Protein AF-0000000070113237 (afdb_homodimer)

Radius of gyration: 24.23 Å; Cα contacts (8 Å, |Δi|>4): 220; chains: 2; bounding box: 28×83×52 Å

Solvent-accessible surface area (backbone atoms only — not comparable to full-atom values): 10132 Å² total; per-residue (Å²): 127,85,51,57,40,54,43,60,58,35,41,53,46,20,52,49,30,42,51,52,22,51,52,38,51,52,45,37,53,54,51,54,54,47,52,73,48,40,48,52,51,45,70,65,20,56,71,74,40,52,42,58,53,51,44,51,52,50,50,51,46,37,51,54,44,50,50,38,21,51,53,29,42,52,45,17,53,50,32,43,52,53,21,49,52,49,52,52,51,51,51,54,52,49,53,55,53,60,67,73,101,128,87,51,57,38,54,43,58,57,35,41,52,45,19,51,52,30,42,51,50,22,52,53,38,50,53,47,38,52,53,50,55,55,47,52,73,46,40,50,53,50,45,72,65,19,56,71,72,40,52,44,55,52,50,44,52,52,52,49,50,45,36,51,55,42,50,49,38,22,52,54,31,42,53,46,16,51,50,32,41,50,52,21,50,52,48,54,51,51,51,51,51,50,49,52,56,53,59,68,72,102

Structure (mmCIF, N/CA/C/O backbone):
data_AF-0000000070113237-model_v1
#
loop_
_entity.id
_entity.type
_entity.pdbx_description
1 polymer 'Excreted virulence factor EspC (Type VII ESX diderm)'
#
loop_
_atom_site.group_PDB
_atom_site.id
_atom_site.type_symbol
_atom_site.label_atom_id
_atom_site.label_alt_id
_atom_site.label_comp_id
_atom_site.label_asym_id
_atom_site.label_entity_id
_atom_site.label_seq_id
_atom_site.pdbx_PDB_ins_code
_atom_site.Cartn_x
_atom_site.Cartn_y
_atom_site.Cartn_z
_atom_site.occupancy
_atom_site.B_iso_or_equiv
_atom_site.auth_seq_id
_atom_site.auth_comp_id
_atom_site.auth_asym_id
_atom_site.auth_atom_id
_atom_site.pdbx_PDB_model_num
ATOM 1 N N . MET A 1 1 ? -4.301 -36.062 -3.143 1 32.19 1 MET A N 1
ATOM 2 C CA . MET A 1 1 ? -4.676 -34.688 -2.953 1 32.19 1 MET A CA 1
ATOM 3 C C . MET A 1 1 ? -3.945 -33.781 -3.945 1 32.19 1 MET A C 1
ATOM 5 O O . MET A 1 1 ? -2.721 -33.844 -4.07 1 32.19 1 MET A O 1
ATOM 9 N N . SER A 1 2 ? -4.273 -33.688 -5.188 1 35.94 2 SER A N 1
ATOM 10 C CA . SER A 1 2 ? -3.615 -32.938 -6.25 1 35.94 2 SER A CA 1
ATOM 11 C C . SER A 1 2 ? -3.123 -31.578 -5.738 1 35.94 2 SER A C 1
ATOM 13 O O . SER A 1 2 ? -3.873 -30.844 -5.094 1 35.94 2 SER A O 1
ATOM 15 N N . PHE A 1 3 ? -1.929 -31.406 -5.223 1 41.31 3 PHE A N 1
ATOM 16 C CA . PHE A 1 3 ? -1.071 -30.359 -4.703 1 41.31 3 PHE A CA 1
ATOM 17 C C . PHE A 1 3 ? -1.281 -29.062 -5.477 1 41.31 3 PHE A C 1
ATOM 19 O O . PHE A 1 3 ? -0.493 -28.719 -6.367 1 41.31 3 PHE A O 1
ATOM 26 N N . GLU A 1 4 ? -2.295 -28.891 -6.328 1 47.25 4 GLU A N 1
ATOM 27 C CA . GLU A 1 4 ? -2.484 -27.875 -7.359 1 47.25 4 GLU A CA 1
ATOM 28 C C . GLU A 1 4 ? -2.291 -26.469 -6.793 1 47.25 4 GLU A C 1
ATOM 30 O O . GLU A 1 4 ? -2.945 -26.094 -5.816 1 47.25 4 GLU A O 1
ATOM 35 N N . VAL A 1 5 ? -1.042 -26.156 -6.422 1 51.41 5 VAL A N 1
ATOM 36 C CA . VAL A 1 5 ? -0.759 -24.75 -6.164 1 51.41 5 VAL A CA 1
ATOM 37 C C . VAL A 1 5 ? -1.785 -23.875 -6.883 1 51.41 5 VAL A C 1
ATOM 39 O O . VAL A 1 5 ? -1.98 -24.016 -8.094 1 51.41 5 VAL A O 1
ATOM 42 N N . GLU A 1 6 ? -2.955 -23.203 -6.242 1 71.69 6 GLU A N 1
ATOM 43 C CA . GLU A 1 6 ? -4.328 -22.797 -6.547 1 71.69 6 GLU A CA 1
ATOM 44 C C . GLU A 1 6 ? -4.375 -21.391 -7.145 1 71.69 6 GLU A C 1
ATOM 46 O O . GLU A 1 6 ? -3.969 -20.422 -6.504 1 71.69 6 GLU A O 1
ATOM 51 N N . PRO A 1 7 ? -4.211 -21.203 -8.453 1 83.25 7 PRO A N 1
ATOM 52 C CA . PRO A 1 7 ? -4.508 -19.938 -9.125 1 83.25 7 PRO A CA 1
ATOM 53 C C . PRO A 1 7 ? -5.562 -19.109 -8.391 1 83.25 7 PRO A C 1
ATOM 55 O O . PRO A 1 7 ? -5.543 -17.875 -8.453 1 83.25 7 PRO A O 1
ATOM 58 N N . GLU A 1 8 ? -6.215 -19.812 -7.555 1 88.19 8 GLU A N 1
ATOM 59 C CA . GLU A 1 8 ? -7.281 -19.125 -6.836 1 88.19 8 GLU A CA 1
ATOM 60 C C . GLU A 1 8 ? -6.719 -18.234 -5.734 1 88.19 8 GLU A C 1
ATOM 62 O O . GLU A 1 8 ? -7.273 -17.172 -5.438 1 88.19 8 GLU A O 1
ATOM 67 N N . VAL A 1 9 ? -5.723 -18.719 -5.109 1 89.56 9 VAL A N 1
ATOM 68 C CA . VAL A 1 9 ? -5.086 -17.906 -4.07 1 89.56 9 VAL A CA 1
ATOM 69 C C . VAL A 1 9 ? -4.488 -16.641 -4.691 1 89.56 9 VAL A C 1
ATOM 71 O O . VAL A 1 9 ? -4.652 -15.547 -4.156 1 89.56 9 VAL A O 1
ATOM 74 N N . LEU A 1 10 ? -3.816 -16.766 -5.855 1 93.19 10 LEU A N 1
ATOM 75 C CA . LEU A 1 10 ? -3.236 -15.617 -6.555 1 93.19 10 LEU A CA 1
ATOM 76 C C . LEU A 1 10 ? -4.316 -14.617 -6.953 1 93.19 10 LEU A C 1
ATOM 78 O O . LEU A 1 10 ? -4.129 -13.406 -6.812 1 93.19 10 LEU A O 1
ATOM 82 N N . ASP A 1 11 ? -5.43 -15.172 -7.316 1 94.31 11 ASP A N 1
ATOM 83 C CA . ASP A 1 11 ? -6.539 -14.297 -7.691 1 94.31 11 ASP A CA 1
ATOM 84 C C . ASP A 1 11 ? -7.066 -13.531 -6.484 1 94.31 11 ASP A C 1
ATOM 86 O O . ASP A 1 11 ? -7.359 -12.336 -6.582 1 94.31 11 ASP A O 1
ATOM 90 N N . THR A 1 12 ? -7.191 -14.273 -5.422 1 95.5 12 THR A N 1
ATOM 91 C CA . THR A 1 12 ? -7.699 -13.648 -4.203 1 95.5 12 THR A CA 1
ATOM 92 C C . THR A 1 12 ? -6.762 -12.547 -3.727 1 95.5 12 THR A C 1
ATOM 94 O O . THR A 1 12 ? -7.211 -11.445 -3.389 1 95.5 12 THR A O 1
ATOM 97 N N . VAL A 1 13 ? -5.508 -12.805 -3.734 1 96.94 13 VAL A N 1
ATOM 98 C CA . VAL A 1 13 ? -4.535 -11.797 -3.312 1 96.94 13 VAL A CA 1
ATOM 99 C C . VAL A 1 13 ? -4.551 -10.617 -4.281 1 96.94 13 VAL A C 1
ATOM 101 O O . VAL A 1 13 ? -4.539 -9.461 -3.861 1 96.94 13 VAL A O 1
ATOM 104 N N . ALA A 1 14 ? -4.586 -10.891 -5.551 1 98 14 ALA A N 1
ATOM 105 C CA . ALA A 1 14 ? -4.625 -9.828 -6.555 1 98 14 ALA A CA 1
ATOM 106 C C . ALA A 1 14 ? -5.816 -8.906 -6.328 1 98 14 ALA A C 1
ATOM 108 O O . ALA A 1 14 ? -5.688 -7.68 -6.422 1 98 14 ALA A O 1
ATOM 109 N N . ALA A 1 15 ? -6.895 -9.477 -6.02 1 97.94 15 ALA A N 1
ATOM 110 C CA . ALA A 1 15 ? -8.094 -8.688 -5.75 1 97.94 15 ALA A CA 1
ATOM 111 C C . ALA A 1 15 ? -7.91 -7.824 -4.508 1 97.94 15 ALA A C 1
ATOM 113 O O . ALA A 1 15 ? -8.32 -6.66 -4.488 1 97.94 15 ALA A O 1
ATOM 114 N N . GLY A 1 16 ? -7.344 -8.375 -3.52 1 98.06 16 GLY A N 1
ATOM 115 C CA . GLY A 1 16 ? -7.039 -7.617 -2.314 1 98.06 16 GLY A CA 1
ATOM 116 C C . GLY A 1 16 ? -6.109 -6.445 -2.564 1 98.06 16 GLY A C 1
ATOM 117 O O . GLY A 1 16 ? -6.332 -5.352 -2.043 1 98.06 16 GLY A O 1
ATOM 118 N N . LEU A 1 17 ? -5.137 -6.703 -3.354 1 98.69 17 LEU A N 1
ATOM 119 C CA . LEU A 1 17 ? -4.188 -5.641 -3.672 1 98.69 17 LEU A CA 1
ATOM 120 C C . LEU A 1 17 ? -4.871 -4.512 -4.434 1 98.69 17 LEU A C 1
ATOM 122 O O . LEU A 1 17 ? -4.598 -3.334 -4.184 1 98.69 17 LEU A O 1
ATOM 126 N N . SER A 1 18 ? -5.711 -4.883 -5.352 1 98.5 18 SER A N 1
ATOM 127 C CA . SER A 1 18 ? -6.449 -3.881 -6.113 1 98.5 18 SER A CA 1
ATOM 128 C C . SER A 1 18 ? -7.34 -3.043 -5.199 1 98.5 18 SER A C 1
ATOM 130 O O . SER A 1 18 ? -7.43 -1.824 -5.359 1 98.5 18 SER A O 1
ATOM 132 N N . ALA A 1 19 ? -7.949 -3.654 -4.273 1 98 19 ALA A N 1
ATOM 133 C CA . ALA A 1 19 ? -8.781 -2.949 -3.309 1 98 19 ALA A CA 1
ATOM 134 C C . ALA A 1 19 ? -7.949 -2.01 -2.441 1 98 19 ALA A C 1
ATOM 136 O O . ALA A 1 19 ? -8.352 -0.873 -2.186 1 98 19 ALA A O 1
ATOM 137 N N . ASP A 1 20 ? -6.832 -2.471 -2 1 98.19 20 ASP A N 1
ATOM 138 C CA . ASP A 1 20 ? -5.926 -1.65 -1.203 1 98.19 20 ASP A CA 1
ATOM 139 C C . ASP A 1 20 ? -5.445 -0.434 -1.993 1 98.19 20 ASP A C 1
ATOM 141 O O . ASP A 1 20 ? -5.348 0.667 -1.448 1 98.19 20 ASP A O 1
ATOM 145 N N . ALA A 1 21 ? -5.148 -0.62 -3.238 1 98.69 21 ALA A N 1
ATOM 146 C CA . ALA A 1 21 ? -4.727 0.485 -4.094 1 98.69 21 ALA A CA 1
ATOM 147 C C . ALA A 1 21 ? -5.812 1.551 -4.191 1 98.69 21 ALA A C 1
ATOM 149 O O . ALA A 1 21 ? -5.527 2.748 -4.117 1 98.69 21 ALA A O 1
ATOM 150 N N . GLN A 1 22 ? -7.008 1.112 -4.277 1 98.44 22 GLN A N 1
ATOM 151 C CA . GLN A 1 22 ? -8.125 2.047 -4.344 1 98.44 22 GLN A CA 1
ATOM 152 C C . GLN A 1 22 ? -8.289 2.807 -3.031 1 98.44 22 GLN A C 1
ATOM 154 O O . GLN A 1 22 ? -8.555 4.012 -3.035 1 98.44 22 GLN A O 1
ATOM 159 N N . ALA A 1 23 ? -8.156 2.139 -1.983 1 97.94 23 ALA A N 1
ATOM 160 C CA . ALA A 1 23 ? -8.234 2.775 -0.671 1 97.94 23 ALA A CA 1
ATOM 161 C C . ALA A 1 23 ? -7.156 3.84 -0.512 1 97.94 23 ALA A C 1
ATOM 163 O O . ALA A 1 23 ? -7.41 4.914 0.039 1 97.94 23 ALA A O 1
ATOM 164 N N . LEU A 1 24 ? -6.008 3.574 -0.993 1 98.75 24 LEU A N 1
ATOM 165 C CA . LEU A 1 24 ? -4.91 4.535 -0.914 1 98.75 24 LEU A CA 1
ATOM 166 C C . LEU A 1 24 ? -5.215 5.773 -1.747 1 98.75 24 LEU A C 1
ATOM 168 O O . LEU A 1 24 ? -4.895 6.895 -1.342 1 98.75 24 LEU A O 1
ATOM 172 N N . GLN A 1 25 ? -5.848 5.578 -2.861 1 98.31 25 GLN A N 1
ATOM 173 C CA . GLN A 1 25 ? -6.223 6.719 -3.689 1 98.31 25 GLN A CA 1
ATOM 174 C C . GLN A 1 25 ? -7.234 7.609 -2.975 1 98.31 25 GLN A C 1
ATOM 176 O O . GLN A 1 25 ? -7.199 8.836 -3.113 1 98.31 25 GLN A O 1
ATOM 181 N N . ALA A 1 26 ? -8.102 7.008 -2.229 1 97.56 26 ALA A N 1
ATOM 182 C CA . ALA A 1 26 ? -9.055 7.781 -1.44 1 97.56 26 ALA A CA 1
ATOM 183 C C . ALA A 1 26 ? -8.344 8.594 -0.364 1 97.56 26 ALA A C 1
ATOM 185 O O . ALA A 1 26 ? -8.734 9.727 -0.072 1 97.56 26 ALA A O 1
ATOM 186 N N . GLN A 1 27 ? -7.32 8.031 0.255 1 97.94 27 GLN A N 1
ATOM 187 C CA . GLN A 1 27 ? -6.523 8.766 1.234 1 97.94 27 GLN A CA 1
ATOM 188 C C . GLN A 1 27 ? -5.828 9.961 0.595 1 97.94 27 GLN A C 1
ATOM 190 O O . GLN A 1 27 ? -5.758 11.031 1.193 1 97.94 27 GLN A O 1
ATOM 195 N N . VAL A 1 28 ? -5.289 9.812 -0.595 1 97.19 28 VAL A N 1
ATOM 196 C CA . VAL A 1 28 ? -4.652 10.891 -1.343 1 97.19 28 VAL A CA 1
ATOM 197 C C . VAL A 1 28 ? -5.645 12.039 -1.542 1 97.19 28 VAL A C 1
ATOM 199 O O . VAL A 1 28 ? -5.309 13.203 -1.32 1 97.19 28 VAL A O 1
ATOM 202 N N . ALA A 1 29 ? -6.852 11.703 -1.908 1 95 29 ALA A N 1
ATOM 203 C CA . ALA A 1 29 ? -7.879 12.719 -2.129 1 95 29 ALA A CA 1
ATOM 204 C C . ALA A 1 29 ? -8.164 13.492 -0.848 1 95 29 ALA A C 1
ATOM 206 O O . ALA A 1 29 ? -8.305 14.719 -0.878 1 95 29 ALA A O 1
ATOM 207 N N . LYS A 1 30 ? -8.227 12.812 0.241 1 93.38 30 LYS A N 1
ATOM 208 C CA . LYS A 1 30 ? -8.469 13.453 1.53 1 93.38 30 LYS A CA 1
ATOM 209 C C . LYS A 1 30 ? -7.34 14.414 1.881 1 93.38 30 LYS A C 1
ATOM 211 O O . LYS A 1 30 ? -7.586 15.508 2.396 1 93.38 30 LYS A O 1
ATOM 216 N N . LEU A 1 31 ? -6.125 14.055 1.627 1 93.19 31 LEU A N 1
ATOM 217 C CA . LEU A 1 31 ? -4.98 14.906 1.926 1 93.19 31 LEU A CA 1
ATOM 218 C C . LEU A 1 31 ? -4.977 16.141 1.028 1 93.19 31 LEU A C 1
ATOM 220 O O . LEU A 1 31 ? -4.629 17.234 1.475 1 93.19 31 LEU A O 1
ATOM 224 N N . GLN A 1 32 ? -5.32 15.953 -0.207 1 90.06 32 GLN A N 1
ATOM 225 C CA . GLN A 1 32 ? -5.375 17.078 -1.141 1 90.06 32 GLN A CA 1
ATOM 226 C C . GLN A 1 32 ? -6.43 18.094 -0.715 1 90.06 32 GLN A C 1
ATOM 228 O O . GLN A 1 32 ? -6.199 19.297 -0.792 1 90.06 32 GLN A O 1
ATOM 233 N N . ASP A 1 33 ? -7.5 17.609 -0.205 1 85.62 33 ASP A N 1
ATOM 234 C CA . ASP A 1 33 ? -8.547 18.5 0.313 1 85.62 33 ASP A CA 1
ATOM 235 C C . ASP A 1 33 ? -8.055 19.266 1.539 1 85.62 33 ASP A C 1
ATOM 237 O O . ASP A 1 33 ? -8.336 20.453 1.684 1 85.62 33 ASP A O 1
ATOM 241 N N . ALA A 1 34 ? -7.375 18.578 2.422 1 83 34 ALA A N 1
ATOM 242 C CA . ALA A 1 34 ? -6.844 19.203 3.631 1 83 34 ALA A CA 1
ATOM 243 C C . ALA A 1 34 ? -5.812 20.266 3.291 1 83 34 ALA A C 1
ATOM 245 O O . ALA A 1 34 ? -5.707 21.281 3.984 1 83 34 ALA A O 1
ATOM 246 N N . ALA A 1 35 ? -4.98 20.031 2.252 1 79.38 35 ALA A N 1
ATOM 247 C CA . ALA A 1 35 ? -3.941 20.969 1.833 1 79.38 35 ALA A CA 1
ATOM 248 C C . ALA A 1 35 ? -4.547 22.281 1.326 1 79.38 35 ALA A C 1
ATOM 250 O O . ALA A 1 35 ? -3.965 23.344 1.504 1 79.38 35 ALA A O 1
ATOM 251 N N . VAL A 1 36 ? -5.684 22.219 0.646 1 71.81 36 VAL A N 1
ATOM 252 C CA . VAL A 1 36 ? -6.332 23.391 0.085 1 71.81 36 VAL A CA 1
ATOM 253 C C . VAL A 1 36 ? -6.855 24.281 1.212 1 71.81 36 VAL A C 1
ATOM 255 O O . VAL A 1 36 ? -6.828 25.516 1.107 1 71.81 36 VAL A O 1
ATOM 258 N N . THR A 1 37 ? -7.309 23.75 2.316 1 63.19 37 THR A N 1
ATOM 259 C CA . THR A 1 37 ? -7.918 24.516 3.396 1 63.19 37 THR A CA 1
ATOM 260 C C . THR A 1 37 ? -6.859 25 4.383 1 63.19 37 THR A C 1
ATOM 262 O O . THR A 1 37 ? -7.18 25.656 5.375 1 63.19 37 THR A O 1
ATOM 265 N N . SER A 1 38 ? -5.695 24.609 4.227 1 60.56 38 SER A N 1
ATOM 266 C CA . SER A 1 38 ? -4.695 24.828 5.27 1 60.56 38 SER A CA 1
ATOM 267 C C . SER A 1 38 ? -4.297 26.297 5.355 1 60.56 38 SER A C 1
ATOM 269 O O . SER A 1 38 ? -3.512 26.781 4.535 1 60.56 38 SER A O 1
ATOM 271 N N . ASP A 1 39 ? -5.137 27.25 5.312 1 63.84 39 ASP A N 1
ATOM 272 C CA . ASP A 1 39 ? -4.77 28.516 5.914 1 63.84 39 ASP A CA 1
ATOM 273 C C . ASP A 1 39 ? -4.594 28.391 7.426 1 63.84 39 ASP A C 1
ATOM 275 O O . ASP A 1 39 ? -5.195 29.141 8.195 1 63.84 39 ASP A O 1
ATOM 279 N N . ALA A 1 40 ? -3.914 27.266 7.773 1 60.53 40 ALA A N 1
ATOM 280 C CA . ALA A 1 40 ? -3.883 26.828 9.164 1 60.53 40 ALA A CA 1
ATOM 281 C C . ALA A 1 40 ? -3.143 27.828 10.047 1 60.53 40 ALA A C 1
ATOM 283 O O . ALA A 1 40 ? -3.465 27.984 11.227 1 60.53 40 ALA A O 1
ATOM 284 N N . TYR A 1 41 ? -2.256 28.547 9.344 1 64.88 41 TYR A N 1
ATOM 285 C CA . TYR A 1 41 ? -1.463 29.438 10.188 1 64.88 41 TYR A CA 1
ATOM 286 C C . TYR A 1 41 ? -1.804 30.906 9.914 1 64.88 41 TYR A C 1
ATOM 288 O O . TYR A 1 41 ? -1.104 31.812 10.375 1 64.88 41 TYR A O 1
ATOM 296 N N . GLY A 1 42 ? -2.832 30.938 9.172 1 68.06 42 GLY A N 1
ATOM 297 C CA . GLY A 1 42 ? -3.283 32.281 8.93 1 68.06 42 GLY A CA 1
ATOM 298 C C . GLY A 1 42 ? -2.258 33.156 8.203 1 68.06 42 GLY A C 1
ATOM 299 O O . GLY A 1 42 ? -1.414 32.625 7.477 1 68.06 42 GLY A O 1
ATOM 300 N N . ARG A 1 43 ? -2.393 34.469 8.359 1 72.69 43 ARG A N 1
ATOM 301 C CA . ARG A 1 43 ? -1.564 35.438 7.676 1 72.69 43 ARG A CA 1
ATOM 302 C C . ARG A 1 43 ? -0.119 35.375 8.156 1 72.69 43 ARG A C 1
ATOM 304 O O . ARG A 1 43 ? 0.813 35.5 7.363 1 72.69 43 ARG A O 1
ATOM 311 N N . ILE A 1 44 ? 0.112 35.188 9.398 1 72.75 44 ILE A N 1
ATOM 312 C CA . ILE A 1 44 ? 1.458 35.094 9.953 1 72.75 44 ILE A CA 1
ATOM 313 C C . ILE A 1 44 ? 2.18 33.875 9.367 1 72.75 44 ILE A C 1
ATOM 315 O O . ILE A 1 44 ? 3.35 33.969 8.992 1 72.75 44 ILE A O 1
ATOM 319 N N . GLY A 1 45 ? 1.462 32.75 9.242 1 74.38 45 GLY A N 1
ATOM 320 C CA . GLY A 1 45 ? 2.035 31.531 8.672 1 74.38 45 GLY A CA 1
ATOM 321 C C . GLY A 1 45 ? 2.449 31.703 7.219 1 74.38 45 GLY A C 1
ATOM 322 O O . GLY A 1 45 ? 3.482 31.188 6.801 1 74.38 45 GLY A O 1
ATOM 323 N N . ALA A 1 46 ? 1.672 32.406 6.543 1 73.94 46 ALA A N 1
ATOM 324 C CA . ALA A 1 46 ? 2.008 32.719 5.156 1 73.94 46 ALA A CA 1
ATOM 325 C C . ALA A 1 46 ? 3.273 33.562 5.082 1 73.94 46 ALA A C 1
ATOM 327 O O . ALA A 1 46 ? 4.133 33.344 4.223 1 73.94 46 ALA A O 1
ATOM 328 N N . LEU A 1 47 ? 3.35 34.469 6.07 1 77.31 47 LEU A N 1
ATOM 329 C CA . LEU A 1 47 ? 4.473 35.406 6.051 1 77.31 47 LEU A CA 1
ATOM 330 C C . LEU A 1 47 ? 5.781 34.688 6.363 1 77.31 47 LEU A C 1
ATOM 332 O O . LEU A 1 47 ? 6.812 34.969 5.758 1 77.31 47 LEU A O 1
ATOM 336 N N . VAL A 1 48 ? 5.746 33.719 7.223 1 82.44 48 VAL A N 1
ATOM 337 C CA . VAL A 1 48 ? 6.977 33.062 7.664 1 82.44 48 VAL A CA 1
ATOM 338 C C . VAL A 1 48 ? 7.188 31.781 6.875 1 82.44 48 VAL A C 1
ATOM 340 O O . VAL A 1 48 ? 8.164 31.062 7.105 1 82.44 48 VAL A O 1
ATOM 343 N N . GLY A 1 49 ? 6.285 31.375 5.996 1 80.31 49 GLY A N 1
ATOM 344 C CA . GLY A 1 49 ? 6.484 30.297 5.047 1 80.31 49 GLY A CA 1
ATOM 345 C C . GLY A 1 49 ? 6.031 28.953 5.582 1 80.31 49 GLY A C 1
ATOM 346 O O . GLY A 1 49 ? 6.234 27.922 4.934 1 80.31 49 GLY A O 1
ATOM 347 N N . VAL A 1 50 ? 5.492 28.922 6.762 1 78.44 50 VAL A N 1
ATOM 348 C CA . VAL A 1 50 ? 5.113 27.656 7.379 1 78.44 50 VAL A CA 1
ATOM 349 C C . VAL A 1 50 ? 3.965 27.031 6.594 1 78.44 50 VAL A C 1
ATOM 351 O O . VAL A 1 50 ? 3.893 25.797 6.473 1 78.44 50 VAL A O 1
ATOM 354 N N . ASN A 1 51 ? 3.096 27.859 6.062 1 79.69 51 ASN A N 1
ATOM 355 C CA . ASN A 1 51 ? 2.027 27.312 5.23 1 79.69 51 ASN A CA 1
ATOM 356 C C . ASN A 1 51 ? 2.58 26.594 4 1 79.69 51 ASN A C 1
ATOM 358 O O . ASN A 1 51 ? 2.094 25.531 3.621 1 79.69 51 ASN A O 1
ATOM 362 N N . THR A 1 52 ? 3.584 27.172 3.43 1 83.31 52 THR A N 1
ATOM 363 C CA . THR A 1 52 ? 4.211 26.578 2.252 1 83.31 52 THR A CA 1
ATOM 364 C C . THR A 1 52 ? 4.891 25.266 2.607 1 83.31 52 THR A C 1
ATOM 366 O O . THR A 1 52 ? 4.785 24.281 1.862 1 83.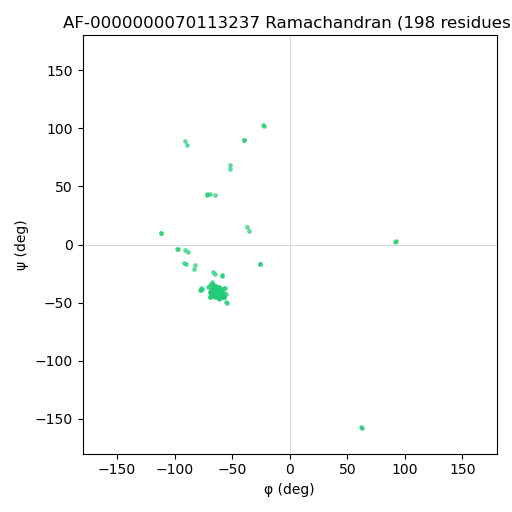31 52 THR A O 1
ATOM 369 N N . GLU A 1 53 ? 5.559 25.25 3.707 1 83 53 GLU A N 1
ATOM 370 C CA . GLU A 1 53 ? 6.23 24.047 4.16 1 83 53 GLU A CA 1
ATOM 371 C C . GLU A 1 53 ? 5.234 22.906 4.41 1 83 53 GLU A C 1
ATOM 373 O O . GLU A 1 53 ? 5.477 21.766 4.035 1 83 53 GLU A O 1
ATOM 378 N N . TYR A 1 54 ? 4.184 23.297 5.016 1 81.06 54 TYR A N 1
ATOM 379 C CA . TYR A 1 54 ? 3.123 22.328 5.281 1 81.06 54 TYR A CA 1
ATOM 380 C C . TYR A 1 54 ? 2.572 21.75 3.984 1 81.06 54 TYR A C 1
ATOM 382 O O . TYR A 1 54 ? 2.414 20.531 3.859 1 81.06 54 TYR A O 1
ATOM 390 N N . GLN A 1 55 ? 2.316 22.562 3.082 1 84.25 55 GLN A N 1
ATOM 391 C CA . GLN A 1 55 ? 1.786 22.125 1.794 1 84.25 55 GLN A CA 1
ATOM 392 C C . GLN A 1 55 ? 2.773 21.203 1.074 1 84.25 55 GLN A C 1
ATOM 394 O O . GLN A 1 55 ? 2.371 20.234 0.438 1 84.25 55 GLN A O 1
ATOM 399 N N . GLU A 1 56 ? 4.008 21.5 1.146 1 88.62 56 GLU A N 1
ATOM 400 C CA . GLU A 1 56 ? 5.039 20.672 0.53 1 88.62 56 GLU A CA 1
ATOM 401 C C . GLU A 1 56 ? 5.086 19.297 1.162 1 88.62 56 GLU A C 1
ATOM 403 O O . GLU A 1 56 ? 5.227 18.281 0.46 1 88.62 56 GLU A O 1
ATOM 408 N N . LEU A 1 57 ? 4.98 19.281 2.477 1 87.94 57 LEU A N 1
ATOM 409 C CA . LEU A 1 57 ? 4.988 18.016 3.205 1 87.94 57 LEU A CA 1
ATOM 410 C C . LEU A 1 57 ? 3.791 17.156 2.812 1 87.94 57 LEU A C 1
ATOM 412 O O . LEU A 1 57 ? 3.938 15.953 2.566 1 87.94 57 LEU A O 1
ATOM 416 N N . LEU A 1 58 ? 2.682 17.734 2.68 1 89.94 58 LEU A N 1
ATOM 417 C CA . LEU A 1 58 ? 1.487 17 2.27 1 89.94 58 LEU A CA 1
ATOM 418 C C . LEU A 1 58 ? 1.615 16.516 0.831 1 89.94 58 LEU A C 1
ATOM 420 O O . LEU A 1 58 ? 1.179 15.414 0.503 1 89.94 58 LEU A O 1
ATOM 424 N N . GLY A 1 59 ? 2.195 17.375 0.024 1 93 59 GLY A N 1
ATOM 425 C CA . GLY A 1 59 ? 2.449 16.969 -1.351 1 93 59 GLY A CA 1
ATOM 426 C C . GLY A 1 59 ? 3.35 15.758 -1.461 1 93 59 GLY A C 1
ATOM 427 O O . GLY A 1 59 ? 3.082 14.844 -2.252 1 93 59 GLY A O 1
ATOM 428 N N . GLU A 1 60 ? 4.336 15.766 -0.672 1 94.56 60 GLU A N 1
ATOM 429 C CA . GLU A 1 60 ? 5.238 14.625 -0.649 1 94.56 60 GLU A CA 1
ATOM 430 C C . GLU A 1 60 ? 4.523 13.367 -0.165 1 94.56 60 GLU A C 1
ATOM 432 O O . GLU A 1 60 ? 4.68 12.289 -0.752 1 94.56 60 GLU A O 1
ATOM 437 N N . ALA A 1 61 ? 3.77 13.531 0.855 1 95 61 ALA A N 1
ATOM 438 C CA . ALA A 1 61 ? 3.008 12.398 1.362 1 95 61 ALA A CA 1
ATOM 439 C C . ALA A 1 61 ? 2.055 11.859 0.299 1 95 61 ALA A C 1
ATOM 441 O O . ALA A 1 61 ? 1.982 10.648 0.077 1 95 61 ALA A O 1
ATOM 442 N N . THR A 1 62 ? 1.383 12.727 -0.36 1 96.62 62 THR A N 1
ATOM 443 C CA . THR A 1 62 ? 0.44 12.328 -1.4 1 96.62 62 THR A CA 1
ATOM 444 C C . THR A 1 62 ? 1.154 11.586 -2.523 1 96.62 62 THR A C 1
ATOM 446 O O . THR A 1 62 ? 0.663 10.562 -3.01 1 96.62 62 THR A O 1
ATOM 449 N N . ARG A 1 63 ? 2.285 12.008 -2.885 1 97.62 63 ARG A N 1
ATOM 450 C CA . ARG A 1 63 ? 3.047 11.367 -3.951 1 97.62 63 ARG A CA 1
ATOM 451 C C . ARG A 1 63 ? 3.484 9.961 -3.545 1 97.62 63 ARG A C 1
ATOM 453 O O . ARG A 1 63 ? 3.365 9.016 -4.328 1 97.62 63 ARG A O 1
ATOM 460 N N . GLU A 1 64 ? 3.951 9.883 -2.332 1 97.75 64 GLU A N 1
ATOM 461 C CA . GLU A 1 64 ? 4.414 8.586 -1.846 1 97.75 64 GLU A CA 1
ATOM 462 C C . GLU A 1 64 ? 3.268 7.59 -1.76 1 97.75 64 GLU A C 1
ATOM 464 O O . GLU A 1 64 ? 3.422 6.426 -2.135 1 97.75 64 GLU A O 1
ATOM 469 N N . ILE A 1 65 ? 2.154 7.984 -1.327 1 98.69 65 ILE A N 1
ATOM 470 C CA . ILE A 1 65 ? 0.985 7.125 -1.199 1 98.69 65 ILE A CA 1
ATOM 471 C C . ILE A 1 65 ? 0.482 6.727 -2.586 1 98.69 65 ILE A C 1
ATOM 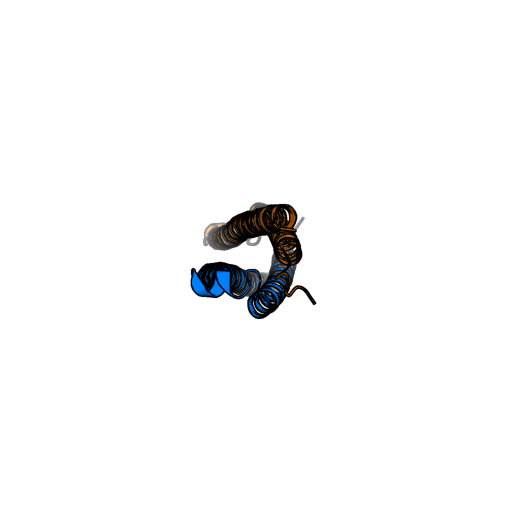473 O O . ILE A 1 65 ? 0.14 5.566 -2.82 1 98.69 65 ILE A O 1
ATOM 477 N N . ALA A 1 66 ? 0.474 7.633 -3.479 1 98.5 66 ALA A N 1
ATOM 478 C CA . ALA A 1 66 ? 0.047 7.348 -4.848 1 98.5 66 ALA A CA 1
ATOM 479 C C . ALA A 1 66 ? 0.982 6.348 -5.516 1 98.5 66 ALA A C 1
ATOM 481 O O . ALA A 1 66 ? 0.533 5.461 -6.246 1 98.5 66 ALA A O 1
ATOM 482 N N . GLU A 1 67 ? 2.223 6.5 -5.289 1 98.56 67 GLU A N 1
ATOM 483 C CA . GLU A 1 67 ? 3.193 5.555 -5.832 1 98.56 67 GLU A CA 1
ATOM 484 C C . GLU A 1 67 ? 2.986 4.156 -5.262 1 98.56 67 GLU A C 1
ATOM 486 O O . GLU A 1 67 ? 3.08 3.164 -5.984 1 98.56 67 GLU A O 1
ATOM 491 N N . ALA A 1 68 ? 2.752 4.094 -3.979 1 98.75 68 ALA A N 1
ATOM 492 C CA . ALA A 1 68 ? 2.453 2.799 -3.369 1 98.75 68 ALA A CA 1
ATOM 493 C C . ALA A 1 68 ? 1.219 2.166 -4.004 1 98.75 68 ALA A C 1
ATOM 495 O O . ALA A 1 68 ? 1.203 0.965 -4.285 1 98.75 68 ALA A O 1
ATOM 496 N N . ALA A 1 69 ? 0.223 2.951 -4.285 1 98.69 69 ALA A N 1
ATOM 497 C CA . ALA A 1 69 ? -0.981 2.451 -4.945 1 98.69 69 ALA A CA 1
ATOM 498 C C . ALA A 1 69 ? -0.654 1.87 -6.316 1 98.69 69 ALA A C 1
ATOM 500 O O . ALA A 1 69 ? -1.154 0.804 -6.684 1 98.69 69 ALA A O 1
ATOM 501 N N . ALA A 1 70 ? 0.166 2.51 -7.031 1 98.56 70 ALA A N 1
ATOM 502 C CA . ALA A 1 70 ? 0.555 2.045 -8.359 1 98.56 70 ALA A CA 1
ATOM 503 C C . ALA A 1 70 ? 1.322 0.728 -8.273 1 98.56 70 ALA A C 1
ATOM 505 O O . ALA A 1 70 ? 1.146 -0.154 -9.117 1 98.56 70 ALA A O 1
ATOM 506 N N . VAL A 1 71 ? 2.195 0.633 -7.359 1 98.38 71 VAL A N 1
ATOM 507 C CA . VAL A 1 71 ? 2.945 -0.599 -7.141 1 98.38 71 VAL A CA 1
ATOM 508 C C . VAL A 1 71 ? 1.98 -1.751 -6.867 1 98.38 71 VAL A C 1
ATOM 510 O O . VAL A 1 71 ? 2.139 -2.844 -7.418 1 98.38 71 VAL A O 1
ATOM 513 N N . LEU A 1 72 ? 0.989 -1.526 -6.062 1 98.69 72 LEU A N 1
ATOM 514 C CA . LEU A 1 72 ? 0.019 -2.562 -5.723 1 98.69 72 LEU A CA 1
ATOM 515 C C . LEU A 1 72 ? -0.792 -2.967 -6.949 1 98.69 72 LEU A C 1
ATOM 517 O O . LEU A 1 72 ? -1.096 -4.145 -7.141 1 98.69 72 LEU A O 1
ATOM 521 N N . ASP A 1 73 ? -1.106 -2.014 -7.762 1 98.38 73 ASP A N 1
ATOM 522 C CA . ASP A 1 73 ? -1.824 -2.33 -8.992 1 98.38 73 ASP A CA 1
ATOM 523 C C . ASP A 1 73 ? -0.976 -3.203 -9.914 1 98.38 73 ASP A C 1
ATOM 525 O O . ASP A 1 73 ? -1.479 -4.156 -10.516 1 98.38 73 ASP A O 1
ATOM 529 N N . ARG A 1 74 ? 0.23 -2.869 -10.047 1 98.31 74 ARG A N 1
ATOM 530 C CA . ARG A 1 74 ? 1.123 -3.662 -10.891 1 98.31 74 ARG A CA 1
ATOM 531 C C . ARG A 1 74 ? 1.29 -5.07 -10.328 1 98.31 74 ARG A C 1
ATOM 533 O O . ARG A 1 74 ? 1.286 -6.047 -11.086 1 98.31 74 ARG A O 1
ATOM 540 N N . ALA A 1 75 ? 1.455 -5.199 -9.055 1 98.12 75 ALA A N 1
ATOM 541 C CA . ALA A 1 75 ? 1.562 -6.512 -8.414 1 98.12 75 ALA A CA 1
ATOM 542 C C . ALA A 1 75 ? 0.295 -7.332 -8.633 1 98.12 75 ALA A C 1
ATOM 544 O O . ALA A 1 75 ? 0.366 -8.531 -8.914 1 98.12 75 ALA A O 1
ATOM 545 N N . SER A 1 76 ? -0.81 -6.688 -8.445 1 98.19 76 SER A N 1
ATOM 546 C CA . SER A 1 76 ? -2.092 -7.34 -8.688 1 98.19 76 SER A CA 1
ATOM 547 C C . SER A 1 76 ? -2.156 -7.914 -10.102 1 98.19 76 SER A C 1
ATOM 549 O O . SER A 1 76 ? -2.5 -9.086 -10.289 1 98.19 76 SER A O 1
ATOM 551 N N . ALA A 1 77 ? -1.819 -7.09 -11.062 1 97.62 77 ALA A N 1
ATOM 552 C CA . ALA A 1 77 ? -1.859 -7.516 -12.461 1 97.62 77 ALA A CA 1
ATOM 553 C C . ALA A 1 77 ? -0.91 -8.688 -12.703 1 97.62 77 ALA A C 1
ATOM 555 O O . ALA A 1 77 ? -1.251 -9.633 -13.422 1 97.62 77 ALA A O 1
ATOM 556 N N . LEU A 1 78 ? 0.21 -8.602 -12.148 1 96.06 78 LEU A N 1
ATOM 557 C CA . LEU A 1 78 ? 1.202 -9.656 -12.312 1 96.06 78 LEU A CA 1
ATOM 558 C C . LEU A 1 78 ? 0.7 -10.969 -11.711 1 96.06 78 LEU A C 1
ATOM 560 O O . LEU A 1 78 ? 0.843 -12.031 -12.32 1 96.06 78 LEU A O 1
ATOM 564 N N . LEU A 1 79 ? 0.089 -10.914 -10.578 1 95.38 79 LEU A N 1
ATOM 565 C CA . LEU A 1 79 ? -0.432 -12.117 -9.93 1 95.38 79 LEU A CA 1
ATOM 566 C C . LEU A 1 79 ? -1.569 -12.719 -10.75 1 95.38 79 LEU A C 1
ATOM 568 O O . LEU A 1 79 ? -1.677 -13.945 -10.859 1 95.38 79 LEU A O 1
ATOM 572 N N . ARG A 1 80 ? -2.428 -11.852 -11.289 1 95.69 80 ARG A N 1
ATOM 573 C CA . ARG A 1 80 ? -3.498 -12.352 -12.141 1 95.69 80 ARG A CA 1
ATOM 574 C C . ARG A 1 80 ? -2.936 -13.023 -13.391 1 95.69 80 ARG A C 1
ATOM 576 O O . ARG A 1 80 ? -3.428 -14.07 -13.812 1 95.69 80 ARG A O 1
ATOM 583 N N . PHE A 1 81 ? -1.971 -12.461 -13.945 1 93.88 81 PHE A N 1
ATOM 584 C CA . PHE A 1 81 ? -1.314 -13.023 -15.117 1 93.88 81 PHE A CA 1
ATOM 585 C C . PHE A 1 81 ? -0.716 -14.391 -14.789 1 93.88 81 PHE A C 1
ATOM 587 O O . PHE A 1 81 ? -0.877 -15.344 -15.555 1 93.88 81 PHE A O 1
ATOM 594 N N . ASN A 1 82 ? -0.04 -14.453 -13.68 1 89.19 82 ASN A N 1
ATOM 595 C CA . ASN A 1 82 ? 0.554 -15.711 -13.25 1 89.19 82 ASN A CA 1
ATOM 596 C C . ASN A 1 82 ? -0.51 -16.781 -13 1 89.19 82 ASN A C 1
ATOM 598 O O . ASN A 1 82 ? -0.328 -17.938 -13.359 1 89.19 82 ASN A O 1
ATOM 602 N N . ALA A 1 83 ? -1.562 -16.391 -12.359 1 89.88 83 ALA A N 1
ATOM 603 C CA . ALA A 1 83 ? -2.666 -17.312 -12.117 1 89.88 83 ALA A CA 1
ATOM 604 C C . ALA A 1 83 ? -3.205 -17.875 -13.43 1 89.88 83 ALA A C 1
ATOM 606 O O . ALA A 1 83 ? -3.457 -19.078 -13.539 1 89.88 83 ALA A O 1
ATOM 607 N N . GLU A 1 84 ? -3.385 -17.047 -14.375 1 89.25 84 GLU A N 1
ATOM 608 C CA . GLU A 1 84 ? -3.873 -17.484 -15.68 1 89.25 84 GLU A CA 1
ATOM 609 C C . GLU A 1 84 ? -2.883 -18.438 -16.344 1 89.25 84 GLU A C 1
ATOM 611 O O . GLU A 1 84 ? -3.285 -19.422 -16.969 1 89.25 84 GLU A O 1
ATOM 616 N N . SER A 1 85 ? -1.652 -18.094 -16.297 1 83.88 85 SER A N 1
ATOM 617 C CA . SER A 1 85 ? -0.609 -18.953 -16.859 1 83.88 85 SER A CA 1
ATOM 618 C C . SER A 1 85 ? -0.653 -20.344 -16.234 1 83.88 85 SER A C 1
ATOM 620 O O . SER A 1 85 ? -0.54 -21.344 -16.953 1 83.88 85 SER A O 1
ATOM 622 N N . TYR A 1 86 ? -0.922 -20.391 -15.008 1 79.56 86 TYR A N 1
ATOM 623 C CA . TYR A 1 86 ? -1.015 -21.672 -14.312 1 79.56 86 TYR A CA 1
ATOM 624 C C . TYR A 1 86 ? -2.238 -22.453 -14.766 1 79.56 86 TYR A C 1
ATOM 626 O O . TYR A 1 86 ? -2.164 -23.672 -14.977 1 79.56 86 TYR A O 1
ATOM 634 N N . ARG A 1 87 ? -3.32 -21.797 -14.859 1 81.06 87 ARG A N 1
ATOM 635 C CA . ARG A 1 87 ? -4.535 -22.453 -15.328 1 81.06 87 ARG A CA 1
ATOM 636 C C . ARG A 1 87 ? -4.344 -23.016 -16.734 1 81.06 87 ARG A C 1
ATOM 638 O O . ARG A 1 87 ? -4.789 -24.125 -17.031 1 81.06 87 ARG A O 1
ATOM 645 N N . SER A 1 88 ? -3.676 -22.266 -17.5 1 80.94 88 SER A N 1
ATOM 646 C CA . SER A 1 88 ? -3.455 -22.688 -18.875 1 80.94 88 SER A CA 1
ATOM 647 C C . SER A 1 88 ? -2.545 -23.906 -18.953 1 80.94 88 SER A C 1
ATOM 649 O O . SER A 1 88 ? -2.793 -24.828 -19.734 1 80.94 88 SER A O 1
ATOM 651 N N . THR A 1 89 ? -1.552 -23.969 -18.172 1 74.38 89 THR A N 1
ATOM 652 C CA . THR A 1 89 ? -0.616 -25.078 -18.125 1 74.38 89 THR A CA 1
ATOM 653 C C . THR A 1 89 ? -1.307 -26.344 -17.625 1 74.38 89 THR A C 1
ATOM 655 O O . THR A 1 89 ? -1.105 -27.438 -18.172 1 74.38 89 THR A O 1
ATOM 658 N N . ASP A 1 90 ? -2.098 -26.188 -16.594 1 71.81 90 ASP A N 1
ATOM 659 C CA . ASP A 1 90 ? -2.846 -27.312 -16.047 1 71.81 90 ASP A CA 1
ATOM 660 C C . ASP A 1 90 ? -3.809 -27.891 -17.078 1 71.81 90 ASP A C 1
ATOM 662 O O . ASP A 1 90 ? -3.93 -29.109 -17.219 1 71.81 90 ASP A O 1
ATOM 666 N N . ALA A 1 91 ? -4.469 -27 -17.703 1 72 91 ALA A N 1
ATOM 667 C CA . ALA A 1 91 ? -5.406 -27.422 -18.734 1 72 91 ALA A CA 1
ATOM 668 C C . ALA A 1 91 ? -4.688 -28.172 -19.844 1 72 91 ALA A C 1
ATOM 670 O O . ALA A 1 91 ? -5.184 -29.188 -20.344 1 72 91 ALA A O 1
ATOM 671 N N . ALA A 1 92 ? -3.594 -27.75 -20.203 1 70.94 92 ALA A N 1
ATOM 672 C CA . ALA A 1 92 ? -2.809 -28.391 -21.25 1 70.94 92 ALA A CA 1
ATOM 673 C C . ALA A 1 92 ? -2.342 -29.781 -20.812 1 70.94 92 ALA A C 1
ATOM 675 O O . ALA A 1 92 ? -2.375 -30.719 -21.609 1 70.94 92 ALA A O 1
ATOM 676 N N . HIS A 1 93 ? -1.947 -29.922 -19.625 1 69.44 93 HIS A N 1
ATOM 677 C CA . HIS A 1 93 ? -1.512 -31.203 -19.078 1 69.44 93 HIS A CA 1
ATOM 678 C C . HIS A 1 93 ? -2.668 -32.188 -19.016 1 69.44 93 HIS A C 1
ATOM 680 O O . HIS A 1 93 ? -2.51 -33.375 -19.375 1 69.44 93 HIS A O 1
ATOM 686 N N . ALA A 1 94 ? -3.775 -31.656 -18.562 1 67.44 94 ALA A N 1
ATOM 687 C CA . ALA A 1 94 ? -4.957 -32.5 -18.469 1 67.44 94 ALA A CA 1
ATOM 688 C C . ALA A 1 94 ? -5.383 -33 -19.844 1 67.44 94 ALA A C 1
ATOM 690 O O . ALA A 1 94 ? -5.77 -34.188 -20 1 67.44 94 ALA A O 1
ATOM 691 N N . GLU A 1 95 ? -5.293 -32.219 -20.781 1 69.06 95 GLU A N 1
ATOM 692 C CA . GLU A 1 95 ? -5.652 -32.625 -22.141 1 69.06 95 GLU A CA 1
ATOM 693 C C . GLU A 1 95 ? -4.703 -33.688 -22.688 1 69.06 95 GLU A C 1
ATOM 695 O O . GLU A 1 95 ? -5.133 -34.625 -23.359 1 69.06 95 GLU 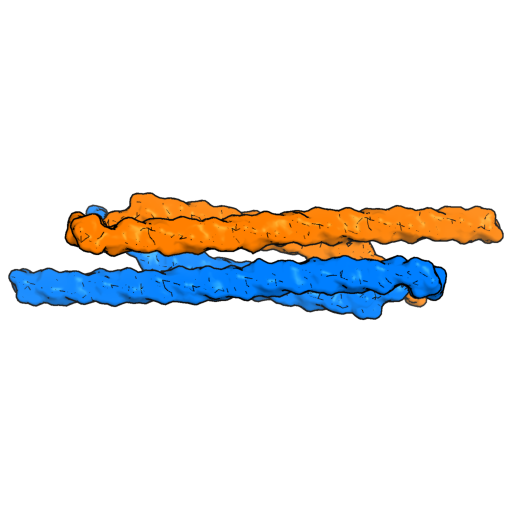A O 1
ATOM 700 N N . GLN A 1 96 ? -3.463 -33.594 -22.406 1 65.19 96 GLN A N 1
ATOM 701 C CA . GLN A 1 96 ? -2.469 -34.531 -22.875 1 65.19 96 GLN A CA 1
ATOM 702 C C . GLN A 1 96 ? -2.656 -35.906 -22.219 1 65.19 96 GLN A C 1
ATOM 704 O O . GLN A 1 96 ? -2.566 -36.938 -22.875 1 65.19 96 GLN A O 1
ATOM 709 N N . PHE A 1 97 ? -2.951 -35.844 -20.922 1 66.81 97 PHE A N 1
ATOM 710 C CA . PHE A 1 97 ? -3.143 -37.125 -20.219 1 66.81 97 PHE A CA 1
ATOM 711 C C . PHE A 1 97 ? -4.504 -37.719 -20.531 1 66.81 97 PHE A C 1
ATOM 713 O O . PHE A 1 97 ? -4.684 -38.938 -20.469 1 66.81 97 PHE A O 1
ATOM 720 N N . GLY A 1 98 ? -5.516 -36.875 -20.641 1 64.12 98 GLY A N 1
ATOM 721 C CA . GLY A 1 98 ? -6.801 -37.375 -21.078 1 64.12 98 GLY A CA 1
ATOM 722 C C . GLY A 1 98 ? -6.746 -38.031 -22.438 1 64.12 98 GLY A C 1
ATOM 723 O O . GLY A 1 98 ? -7.48 -39 -22.719 1 64.12 98 GLY A O 1
ATOM 724 N N . LYS A 1 99 ? -5.863 -37.719 -23.328 1 64.75 99 LYS A N 1
ATOM 725 C CA . LYS A 1 99 ? -5.711 -38.281 -24.656 1 64.75 99 LYS A CA 1
ATOM 726 C C . LYS A 1 99 ? -4.898 -39.594 -24.594 1 64.75 99 LYS A C 1
ATOM 728 O O . LYS A 1 99 ? -4.969 -40.406 -25.5 1 64.75 99 LYS A O 1
ATOM 733 N N . VAL A 1 100 ? -4.094 -39.844 -23.531 1 65.12 100 VAL A N 1
ATOM 734 C CA . VAL A 1 100 ? -3.271 -41.031 -23.438 1 65.12 100 VAL A CA 1
ATOM 735 C C . VAL A 1 100 ? -4.062 -42.156 -22.734 1 65.12 100 VAL A C 1
ATOM 737 O O . VAL A 1 100 ? -3.695 -43.344 -22.828 1 65.12 100 VAL A O 1
ATOM 740 N N . ARG A 1 101 ? -5.211 -41.812 -22 1 54.41 101 ARG A N 1
ATOM 741 C CA . ARG A 1 101 ? -6.02 -42.906 -21.453 1 54.41 101 ARG A CA 1
ATOM 742 C C . ARG A 1 101 ? -7 -43.438 -22.484 1 54.41 101 ARG A C 1
ATOM 744 O O . ARG A 1 101 ? -7.465 -42.719 -23.344 1 54.41 101 ARG A O 1
ATOM 751 N N . MET B 1 1 ? -15.125 31.75 10.867 1 31.94 1 MET B N 1
ATOM 752 C CA . MET B 1 1 ? -14.953 30.297 10.758 1 31.94 1 MET B CA 1
ATOM 753 C C . MET B 1 1 ? -13.477 29.922 10.828 1 31.94 1 MET B C 1
ATOM 755 O O . MET B 1 1 ? -12.656 30.484 10.102 1 31.94 1 MET B O 1
ATOM 759 N N . SER B 1 2 ? -12.797 29.891 11.914 1 35.81 2 SER B N 1
ATOM 760 C CA . SER B 1 2 ? -11.375 29.625 12.125 1 35.81 2 SER B CA 1
ATOM 761 C C . SER B 1 2 ? -10.883 28.516 11.211 1 35.81 2 SER B C 1
ATOM 763 O O . SER B 1 2 ? -11.492 27.453 11.125 1 35.81 2 SER B O 1
ATOM 765 N N . PHE B 1 3 ? -10.391 28.719 10.008 1 41.47 3 PHE B N 1
ATOM 766 C CA . PHE B 1 3 ? -9.805 28.016 8.875 1 41.47 3 PHE B CA 1
ATOM 767 C C . PHE B 1 3 ? -8.914 26.875 9.352 1 41.47 3 PHE B C 1
ATOM 769 O O . PHE B 1 3 ? -7.695 27.047 9.461 1 41.47 3 PHE B O 1
ATOM 776 N N . GLU B 1 4 ? -8.961 26.422 10.602 1 47.31 4 GLU B N 1
ATOM 777 C CA . GLU B 1 4 ? -8.008 25.562 11.305 1 47.31 4 GLU B CA 1
ATOM 778 C C . GLU B 1 4 ? -7.711 24.312 10.5 1 47.31 4 GLU B C 1
ATOM 780 O O . GLU B 1 4 ? -8.625 23.562 10.148 1 47.31 4 GLU B O 1
ATOM 785 N N . VAL B 1 5 ? -7.074 24.484 9.312 1 51.53 5 VAL B N 1
ATOM 786 C CA . VAL B 1 5 ? -6.527 23.281 8.688 1 51.53 5 VAL B CA 1
ATOM 787 C C . VAL B 1 5 ? -6.289 22.219 9.75 1 51.53 5 VAL B C 1
ATOM 789 O O . VAL B 1 5 ? -5.609 22.469 10.75 1 51.53 5 VAL B O 1
ATOM 792 N N . GLU B 1 6 ? -7.152 21.031 10 1 71.44 6 GLU B N 1
ATOM 793 C CA . GLU B 1 6 ? -7.594 20.203 11.117 1 71.44 6 GLU B CA 1
ATOM 794 C C . GLU B 1 6 ? -6.648 19.016 11.336 1 71.44 6 GLU B C 1
ATOM 796 O O . GLU B 1 6 ? -6.445 18.203 10.438 1 71.44 6 GLU B O 1
ATOM 801 N N . PRO B 1 7 ? -5.594 19.125 12.133 1 83.19 7 PRO B N 1
ATOM 802 C CA . PRO B 1 7 ? -4.824 17.984 12.609 1 83.19 7 PRO B CA 1
ATOM 803 C C . PRO B 1 7 ? -5.645 16.688 12.656 1 83.19 7 PRO B C 1
ATOM 805 O O . PRO B 1 7 ? -5.098 15.602 12.484 1 83.19 7 PRO B O 1
ATOM 808 N N . GLU B 1 8 ? -6.906 16.922 12.602 1 88.25 8 GLU B N 1
ATOM 809 C CA . GLU B 1 8 ? -7.781 15.758 12.688 1 88.25 8 GLU B CA 1
ATOM 810 C C . GLU B 1 8 ? -7.812 15 11.367 1 88.25 8 GLU B C 1
ATOM 812 O O . GLU B 1 8 ? -7.938 13.773 11.352 1 88.25 8 GLU B O 1
ATOM 817 N N . VAL B 1 9 ? -7.812 15.727 10.328 1 89.38 9 VAL B N 1
ATOM 818 C CA . VAL B 1 9 ? -7.793 15.078 9.023 1 89.38 9 VAL B CA 1
ATOM 819 C C . VAL B 1 9 ? -6.496 14.289 8.859 1 89.38 9 VAL B C 1
ATOM 821 O O . VAL B 1 9 ? -6.516 13.141 8.398 1 89.38 9 VAL B O 1
ATOM 824 N N . LEU B 1 10 ? -5.332 14.859 9.25 1 93.06 10 LEU B N 1
ATOM 825 C CA . LEU B 1 10 ? -4.043 14.18 9.172 1 93.06 10 LEU B CA 1
ATOM 826 C C . LEU B 1 10 ? -4.051 12.906 10.023 1 93.06 10 LEU B C 1
ATOM 828 O O . LEU B 1 10 ? -3.541 11.875 9.594 1 93.06 10 LEU B O 1
ATOM 832 N N . ASP B 1 11 ? -4.711 13.023 11.133 1 94.19 11 ASP B N 1
ATOM 833 C CA . ASP B 1 11 ? -4.797 11.859 12.008 1 94.19 11 ASP B CA 1
ATOM 834 C C . ASP B 1 11 ? -5.629 10.75 11.367 1 94.19 11 ASP B C 1
ATOM 836 O O . ASP B 1 11 ? -5.266 9.578 11.43 1 94.19 11 ASP B O 1
ATOM 840 N N . THR B 1 12 ? -6.73 11.188 10.812 1 95.44 12 THR B N 1
ATOM 841 C CA . THR B 1 12 ? -7.617 10.219 10.172 1 95.44 12 THR B CA 1
ATOM 842 C C . THR B 1 12 ? -6.914 9.523 9.016 1 95.44 12 THR B C 1
ATOM 844 O O . THR B 1 12 ? -6.98 8.297 8.891 1 95.44 12 THR B O 1
ATOM 847 N N . VAL B 1 13 ? -6.234 10.258 8.211 1 96.88 13 VAL B N 1
ATOM 848 C CA . VAL B 1 13 ? -5.512 9.672 7.086 1 96.88 13 VAL B CA 1
ATOM 849 C C . VAL B 1 13 ? -4.395 8.766 7.605 1 96.88 13 VAL B C 1
ATOM 851 O O . VAL B 1 13 ? -4.203 7.656 7.098 1 96.88 13 VAL B O 1
ATOM 854 N N . ALA B 1 14 ? -3.658 9.219 8.578 1 98 14 ALA B N 1
ATOM 855 C CA . ALA B 1 14 ? -2.582 8.414 9.156 1 98 14 ALA B CA 1
ATOM 856 C C . ALA B 1 14 ? -3.104 7.066 9.641 1 98 14 ALA B C 1
ATOM 858 O O . ALA B 1 14 ? -2.473 6.031 9.422 1 98 14 ALA B O 1
ATOM 859 N N . ALA B 1 15 ? -4.215 7.094 10.25 1 98 15 ALA B N 1
ATOM 860 C CA . ALA B 1 15 ? -4.824 5.859 10.734 1 98 15 ALA B CA 1
ATOM 861 C C . ALA B 1 15 ? -5.199 4.945 9.57 1 98 15 ALA B C 1
ATOM 863 O O . ALA B 1 15 ? -5.008 3.729 9.641 1 98 15 ALA B O 1
ATOM 864 N N . GLY B 1 16 ? -5.746 5.504 8.57 1 98.12 16 GLY B N 1
ATOM 865 C CA . GLY B 1 16 ? -6.066 4.746 7.375 1 98.12 16 GLY B CA 1
ATOM 866 C C . GLY B 1 16 ? -4.855 4.102 6.734 1 98.12 16 GLY B C 1
ATOM 867 O O . GLY B 1 16 ? -4.906 2.938 6.324 1 98.12 16 GLY B O 1
ATOM 868 N N . LEU B 1 17 ? -3.816 4.855 6.676 1 98.69 17 LEU B N 1
ATOM 869 C CA . LEU B 1 17 ? -2.588 4.332 6.09 1 98.69 17 LEU B CA 1
ATOM 870 C C . LEU B 1 17 ? -2.049 3.166 6.914 1 98.69 17 LEU B C 1
ATOM 872 O O . LEU B 1 17 ? -1.579 2.17 6.355 1 98.69 17 LEU B O 1
ATOM 876 N N . SER B 1 18 ? -2.086 3.32 8.219 1 98.5 18 SER B N 1
ATOM 877 C CA . SER B 1 18 ? -1.633 2.244 9.094 1 98.5 18 SER B CA 1
ATOM 878 C C . SER B 1 18 ? -2.469 0.984 8.898 1 98.5 18 SER B C 1
ATOM 880 O O . SER B 1 18 ? -1.932 -0.125 8.867 1 98.5 18 SER B O 1
ATOM 882 N N . ALA B 1 19 ? -3.723 1.133 8.75 1 98 19 ALA B N 1
ATOM 883 C CA . ALA B 1 19 ? -4.613 0.001 8.5 1 98 19 ALA B CA 1
ATOM 884 C C . ALA B 1 19 ? -4.301 -0.655 7.156 1 98 19 ALA B C 1
ATOM 886 O O . ALA B 1 19 ? -4.266 -1.883 7.055 1 98 19 ALA B O 1
ATOM 887 N N . ASP B 1 20 ? -4.098 0.133 6.156 1 98.19 20 ASP B N 1
ATOM 888 C CA . ASP B 1 20 ? -3.744 -0.379 4.836 1 98.19 20 ASP B CA 1
ATOM 889 C C . ASP B 1 20 ? -2.43 -1.154 4.883 1 98.19 20 ASP B C 1
ATOM 891 O O . ASP B 1 20 ? -2.297 -2.199 4.242 1 98.19 20 ASP B O 1
ATOM 895 N N . ALA B 1 21 ? -1.467 -0.651 5.594 1 98.69 21 ALA B N 1
ATOM 896 C CA . ALA B 1 21 ? -0.187 -1.338 5.742 1 98.69 21 ALA B CA 1
ATOM 897 C C . ALA B 1 21 ? -0.374 -2.717 6.371 1 98.69 21 ALA B C 1
ATOM 899 O O . ALA B 1 21 ? 0.233 -3.695 5.926 1 98.69 21 ALA B O 1
ATOM 900 N N . GLN B 1 22 ? -1.225 -2.781 7.324 1 98.38 22 GLN B N 1
ATOM 901 C CA . GLN B 1 22 ? -1.5 -4.059 7.973 1 98.38 22 GLN B CA 1
ATOM 902 C C . GLN B 1 22 ? -2.184 -5.027 7.008 1 98.38 22 GLN B C 1
ATOM 904 O O . GLN B 1 22 ? -1.864 -6.219 6.988 1 98.38 22 GLN B O 1
ATOM 909 N N . ALA B 1 23 ? -3.086 -4.559 6.281 1 98 23 ALA B N 1
ATOM 910 C CA . ALA B 1 23 ? -3.764 -5.387 5.285 1 98 23 ALA B CA 1
ATOM 911 C C . ALA B 1 23 ? -2.773 -5.941 4.266 1 98 23 ALA B C 1
ATOM 913 O O . ALA B 1 23 ? -2.873 -7.105 3.865 1 98 23 ALA B O 1
ATOM 914 N N . LEU B 1 24 ? -1.846 -5.156 3.873 1 98.75 24 LEU B N 1
ATOM 915 C CA . LEU B 1 24 ? -0.834 -5.602 2.92 1 98.75 24 LEU B CA 1
ATOM 916 C C . LEU B 1 24 ? 0.032 -6.703 3.52 1 98.75 24 LEU B C 1
ATOM 918 O O . LEU B 1 24 ? 0.407 -7.652 2.824 1 98.75 24 LEU B O 1
ATOM 922 N N . GLN B 1 25 ? 0.317 -6.59 4.777 1 98.25 25 GLN B N 1
ATOM 923 C CA . GLN B 1 25 ? 1.099 -7.633 5.434 1 98.25 25 GLN B CA 1
ATOM 924 C C . GLN B 1 25 ? 0.342 -8.961 5.453 1 98.25 25 GLN B C 1
ATOM 926 O O . GLN B 1 25 ? 0.946 -10.023 5.328 1 98.25 25 GLN B O 1
ATOM 931 N N . ALA B 1 26 ? -0.939 -8.898 5.609 1 97.56 26 ALA B N 1
ATOM 932 C CA . ALA B 1 26 ? -1.753 -10.109 5.551 1 97.56 26 ALA B CA 1
ATOM 933 C C . ALA B 1 26 ? -1.704 -10.734 4.16 1 97.56 26 ALA B C 1
ATOM 935 O O . ALA B 1 26 ? -1.692 -11.961 4.023 1 97.56 26 ALA B O 1
ATOM 936 N N . GLN B 1 27 ? -1.716 -9.914 3.107 1 98 27 GLN B N 1
ATOM 937 C CA . GLN B 1 27 ? -1.582 -10.422 1.744 1 98 27 GLN B CA 1
ATOM 938 C C . GLN B 1 27 ? -0.239 -11.117 1.544 1 98 27 GLN B C 1
ATOM 940 O O . GLN B 1 27 ? -0.164 -12.156 0.884 1 98 27 GLN B O 1
ATOM 945 N N . VAL B 1 28 ? 0.833 -10.57 2.062 1 97.19 28 VAL B N 1
ATOM 946 C CA . VAL B 1 2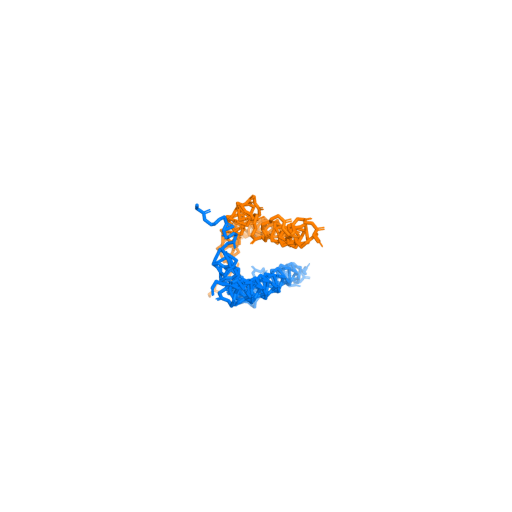8 ? 2.164 -11.164 1.998 1 97.19 28 VAL B CA 1
ATOM 947 C C . VAL B 1 28 ? 2.133 -12.562 2.613 1 97.19 28 VAL B C 1
ATOM 949 O O . VAL B 1 28 ? 2.658 -13.516 2.033 1 97.19 28 VAL B O 1
ATOM 952 N N . ALA B 1 29 ? 1.5 -12.695 3.756 1 95.06 29 ALA B N 1
ATOM 953 C CA . ALA B 1 29 ? 1.414 -13.984 4.434 1 95.06 29 ALA B CA 1
ATOM 954 C C . ALA B 1 29 ? 0.687 -15.008 3.566 1 95.06 29 ALA B C 1
ATOM 956 O O . ALA B 1 29 ? 1.105 -16.172 3.48 1 95.06 29 ALA B O 1
ATOM 957 N N . LYS B 1 30 ? -0.355 -14.594 2.939 1 93.44 30 LYS B N 1
ATOM 958 C CA . LYS B 1 30 ? -1.109 -15.477 2.057 1 93.44 30 LYS B CA 1
ATOM 959 C C . LYS B 1 30 ? -0.251 -15.953 0.887 1 93.44 30 LYS B C 1
ATOM 961 O O . LYS B 1 30 ? -0.315 -17.125 0.496 1 93.44 30 LYS B O 1
ATOM 966 N N . LEU B 1 31 ? 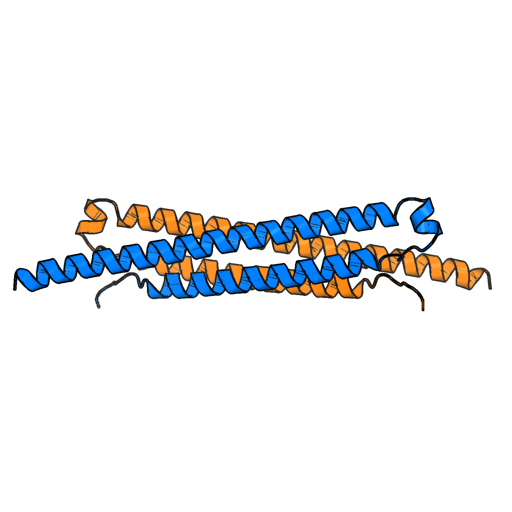0.528 -15.094 0.317 1 93.38 31 LEU B N 1
ATOM 967 C CA . LEU B 1 31 ? 1.387 -15.453 -0.806 1 93.38 31 LEU B CA 1
ATOM 968 C C . LEU B 1 31 ? 2.484 -16.422 -0.363 1 93.38 31 LEU B C 1
ATOM 970 O O . LEU B 1 31 ? 2.846 -17.344 -1.102 1 93.38 31 LEU B O 1
ATOM 974 N N . GLN B 1 32 ? 3.025 -16.188 0.801 1 90.19 32 GLN B N 1
ATOM 975 C CA . GLN B 1 32 ? 4.055 -17.078 1.33 1 90.19 32 GLN B CA 1
ATOM 976 C C . GLN B 1 32 ? 3.512 -18.484 1.545 1 90.19 32 GLN B C 1
ATOM 978 O O . GLN B 1 32 ? 4.188 -19.469 1.245 1 90.19 32 GLN B O 1
ATOM 983 N N . ASP B 1 33 ? 2.299 -18.578 1.961 1 85.94 33 ASP B N 1
ATOM 984 C CA . ASP B 1 33 ? 1.644 -19.875 2.125 1 85.94 33 ASP B CA 1
ATOM 985 C C . ASP B 1 33 ? 1.438 -20.562 0.776 1 85.94 33 ASP B C 1
ATOM 987 O O . ASP B 1 33 ? 1.637 -21.766 0.654 1 85.94 33 ASP B O 1
ATOM 991 N N . ALA B 1 34 ? 1.006 -19.812 -0.2 1 83.44 34 ALA B N 1
ATOM 992 C CA . ALA B 1 34 ? 0.778 -20.344 -1.54 1 83.44 34 ALA B CA 1
ATOM 993 C C . ALA B 1 34 ? 2.08 -20.844 -2.162 1 83.44 34 ALA B C 1
ATOM 995 O O . ALA B 1 34 ? 2.08 -21.812 -2.916 1 83.44 34 ALA B O 1
ATOM 996 N N . ALA B 1 35 ? 3.199 -20.141 -1.922 1 79.81 35 ALA B N 1
ATOM 997 C CA . ALA B 1 35 ? 4.504 -20.5 -2.467 1 79.81 35 ALA B CA 1
ATOM 998 C C . ALA B 1 35 ? 4.969 -21.844 -1.924 1 79.81 35 ALA B C 1
ATOM 1000 O O . ALA B 1 35 ? 5.637 -22.609 -2.627 1 79.81 35 ALA B O 1
ATOM 1001 N N . VAL B 1 36 ? 4.691 -22.156 -0.668 1 72.12 36 VAL B N 1
ATOM 1002 C CA . VAL B 1 36 ? 5.121 -23.406 -0.039 1 72.12 36 VAL B CA 1
ATOM 1003 C C . VAL B 1 36 ? 4.391 -24.578 -0.679 1 72.12 36 VAL B C 1
ATOM 1005 O O . VAL B 1 36 ? 4.961 -25.672 -0.826 1 72.12 36 VAL B O 1
ATOM 1008 N N . THR B 1 37 ? 3.172 -24.453 -1.132 1 63.41 37 THR B N 1
ATOM 1009 C CA . THR B 1 37 ? 2.373 -25.562 -1.661 1 63.41 37 THR B CA 1
ATOM 1010 C C . THR B 1 37 ? 2.58 -25.703 -3.166 1 63.41 37 THR B C 1
ATOM 1012 O O . THR B 1 37 ? 1.988 -26.578 -3.799 1 63.41 37 THR B O 1
ATOM 1015 N N . SER B 1 38 ? 3.277 -24.875 -3.754 1 61.5 38 SER B N 1
ATOM 1016 C CA . SER B 1 38 ? 3.318 -24.797 -5.211 1 61.5 38 SER B CA 1
ATOM 1017 C C . SER B 1 38 ? 4.082 -25.984 -5.805 1 61.5 38 SER B C 1
ATOM 1019 O O . SER B 1 38 ? 5.309 -25.938 -5.914 1 61.5 38 SER B O 1
ATOM 1021 N N . ASP B 1 39 ? 3.934 -27.156 -5.379 1 64.5 39 ASP B N 1
ATOM 1022 C CA . ASP B 1 39 ? 4.285 -28.266 -6.258 1 64.5 39 ASP B CA 1
ATOM 1023 C C . ASP B 1 39 ? 3.312 -28.375 -7.426 1 64.5 39 ASP B C 1
ATOM 1025 O O . ASP B 1 39 ? 2.768 -29.453 -7.691 1 64.5 39 ASP B O 1
ATOM 1029 N N . ALA B 1 40 ? 3.02 -27.188 -7.973 1 60.72 40 ALA B N 1
ATOM 1030 C CA . ALA B 1 40 ? 1.914 -27.062 -8.922 1 60.72 40 ALA B CA 1
ATOM 1031 C C . ALA B 1 40 ? 2.213 -27.812 -10.219 1 60.72 40 ALA B C 1
ATOM 1033 O O . ALA B 1 40 ? 1.299 -28.312 -10.883 1 60.72 40 ALA B O 1
ATOM 1034 N N . TYR B 1 41 ? 3.518 -27.969 -10.43 1 65.44 41 TYR B N 1
ATOM 1035 C CA . TYR B 1 41 ? 3.822 -28.594 -11.711 1 65.44 41 TYR B CA 1
ATOM 1036 C C . TYR B 1 41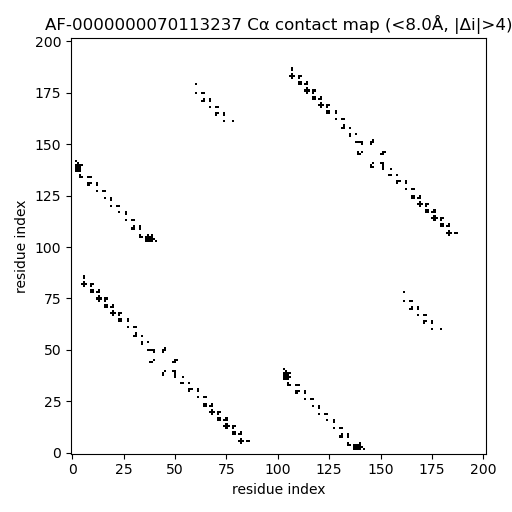 ? 4.398 -29.984 -11.523 1 65.44 41 TYR B C 1
ATOM 1038 O O . TYR B 1 41 ? 4.91 -30.594 -12.469 1 65.44 41 TYR B O 1
ATOM 1046 N N . GLY B 1 42 ? 4.262 -30.297 -10.297 1 68.5 42 GLY B N 1
ATOM 1047 C CA . GLY B 1 42 ? 4.699 -31.672 -10.047 1 68.5 42 GLY B CA 1
ATOM 1048 C C . GLY B 1 42 ? 6.172 -31.875 -10.344 1 68.5 42 GLY B C 1
ATOM 1049 O O . GLY B 1 42 ? 6.965 -30.938 -10.297 1 68.5 42 GLY B O 1
ATOM 1050 N N . ARG B 1 43 ? 6.52 -33.125 -10.578 1 73.25 43 ARG B N 1
AT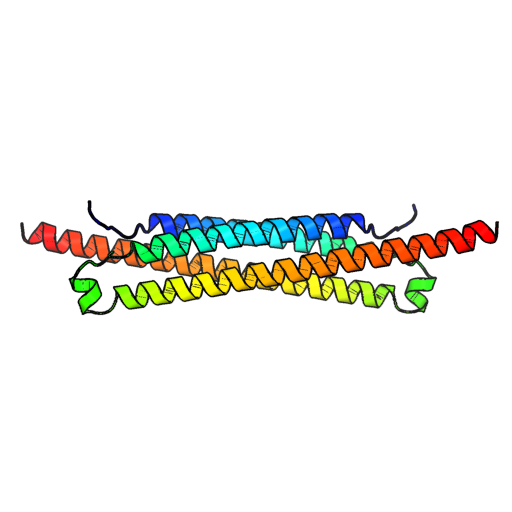OM 1051 C CA . ARG B 1 43 ? 7.895 -33.562 -10.805 1 73.25 43 ARG B CA 1
ATOM 1052 C C . ARG B 1 43 ? 8.445 -33 -12.109 1 73.25 43 ARG B C 1
ATOM 1054 O O . ARG B 1 43 ? 9.609 -32.594 -12.18 1 73.25 43 ARG B O 1
ATOM 1061 N N . ILE B 1 44 ? 7.68 -32.938 -13.125 1 73.06 44 ILE B N 1
ATOM 1062 C CA . ILE B 1 44 ? 8.109 -32.375 -14.414 1 73.06 44 ILE B CA 1
ATOM 1063 C C . ILE B 1 44 ? 8.445 -30.906 -14.273 1 73.06 44 ILE B C 1
ATOM 1065 O O . ILE B 1 44 ? 9.469 -30.438 -14.789 1 73.06 44 ILE B O 1
ATOM 1069 N N . GLY B 1 45 ? 7.621 -30.156 -13.516 1 74.69 45 GLY B N 1
ATOM 1070 C CA . GLY B 1 45 ? 7.875 -28.734 -13.273 1 74.69 45 GLY B CA 1
ATOM 1071 C C . GLY B 1 45 ? 9.172 -28.484 -12.523 1 74.69 45 GLY B C 1
ATOM 1072 O O . GLY B 1 45 ? 9.883 -27.531 -12.812 1 74.69 45 GLY B O 1
ATOM 1073 N N . ALA B 1 46 ? 9.414 -29.328 -11.617 1 74.56 46 ALA B N 1
ATOM 1074 C CA . ALA B 1 46 ? 10.68 -29.234 -10.891 1 74.56 46 ALA B CA 1
ATOM 1075 C C . ALA B 1 46 ? 11.867 -29.469 -11.82 1 74.56 46 ALA B C 1
ATOM 1077 O O . ALA B 1 46 ? 12.875 -28.781 -11.734 1 74.56 46 ALA B O 1
ATOM 1078 N N . LEU B 1 47 ? 11.609 -30.391 -12.75 1 78 47 LEU B N 1
ATOM 1079 C CA . LEU B 1 47 ? 12.703 -30.766 -13.641 1 78 47 LEU B CA 1
ATOM 1080 C C . LEU B 1 47 ? 13.016 -29.641 -14.617 1 78 47 LEU B C 1
ATOM 1082 O O . LEU B 1 47 ? 14.188 -29.391 -14.914 1 78 47 LEU B O 1
ATOM 1086 N N . VAL B 1 48 ? 12.039 -28.953 -15.055 1 83 48 VAL B N 1
ATOM 1087 C CA . VAL B 1 48 ? 12.25 -27.938 -16.078 1 83 48 VAL B CA 1
ATOM 1088 C C . VAL B 1 48 ? 12.391 -26.562 -15.43 1 83 48 VAL B C 1
ATOM 1090 O O . VAL B 1 48 ? 12.547 -25.562 -16.125 1 83 48 VAL B O 1
ATOM 1093 N N . GLY B 1 49 ? 12.242 -26.422 -14.133 1 80.62 49 GLY B N 1
ATOM 1094 C CA . GLY B 1 49 ? 12.562 -25.219 -13.391 1 80.62 49 GLY B CA 1
ATOM 1095 C C . GLY B 1 49 ? 11.375 -24.266 -13.242 1 80.62 49 GLY B C 1
ATOM 1096 O O . GLY B 1 49 ? 1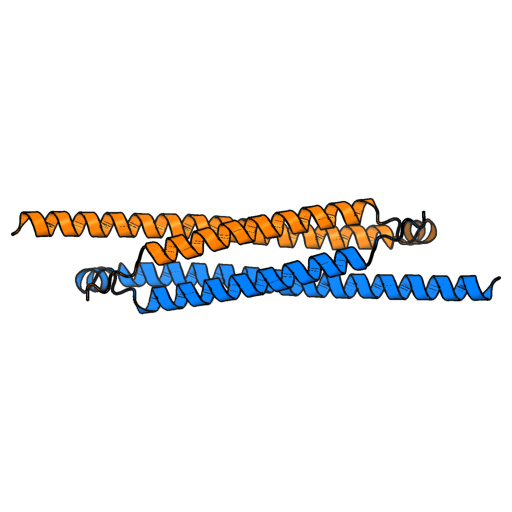1.523 -23.156 -12.727 1 80.62 49 GLY B O 1
ATOM 1097 N N . VAL B 1 50 ? 10.242 -24.672 -13.727 1 78.94 50 VAL B N 1
ATOM 1098 C CA . VAL B 1 50 ? 9.078 -23.781 -13.703 1 78.94 50 VAL B CA 1
ATOM 1099 C C . VAL B 1 50 ? 8.633 -23.547 -12.258 1 78.94 50 VAL B C 1
ATOM 1101 O O . VAL B 1 50 ? 8.18 -22.469 -11.914 1 78.94 50 VAL B O 1
ATOM 1104 N N . ASN B 1 51 ? 8.789 -24.578 -11.438 1 80.19 51 ASN B N 1
ATOM 1105 C CA . ASN B 1 51 ? 8.461 -24.375 -10.023 1 80.19 51 ASN B CA 1
ATOM 1106 C C . ASN B 1 51 ? 9.352 -23.328 -9.383 1 80.19 51 ASN B C 1
ATOM 1108 O O . ASN B 1 51 ? 8.883 -22.5 -8.594 1 80.19 51 ASN B O 1
ATOM 1112 N N . THR B 1 52 ? 10.578 -23.328 -9.75 1 83.62 52 THR B N 1
ATOM 1113 C CA . THR B 1 52 ? 11.516 -22.359 -9.219 1 83.62 52 THR B CA 1
ATOM 1114 C C . THR B 1 52 ? 11.172 -20.953 -9.703 1 83.62 52 THR B C 1
ATOM 1116 O O . THR B 1 52 ? 11.219 -20 -8.93 1 83.62 52 THR B O 1
ATOM 1119 N N . GLU B 1 53 ? 10.836 -20.859 -10.93 1 83.44 53 GLU B N 1
ATOM 1120 C CA . GLU B 1 53 ? 10.469 -19.562 -11.5 1 83.44 53 GLU B CA 1
ATOM 1121 C C . GLU B 1 53 ? 9.227 -18.984 -10.812 1 83.44 53 GLU B C 1
ATOM 1123 O O . GLU B 1 53 ? 9.172 -17.797 -10.516 1 83.44 53 GLU B O 1
ATOM 1128 N N . TYR B 1 54 ? 8.336 -19.875 -10.602 1 81.56 54 TYR B N 1
ATOM 1129 C CA . TYR B 1 54 ? 7.113 -19.469 -9.914 1 81.56 54 TYR B CA 1
ATOM 1130 C C . TYR B 1 54 ? 7.418 -18.953 -8.516 1 81.56 54 TYR B C 1
ATOM 1132 O O . TYR B 1 54 ? 6.922 -17.906 -8.109 1 81.56 54 TYR B O 1
ATOM 1140 N N . GLN B 1 55 ? 8.195 -19.641 -7.84 1 84.5 55 GLN B N 1
ATOM 1141 C CA . GLN B 1 55 ? 8.555 -19.25 -6.48 1 84.5 55 GLN B CA 1
ATOM 1142 C C . GLN B 1 55 ? 9.289 -17.906 -6.469 1 84.5 55 GLN B C 1
ATOM 1144 O O . GLN B 1 55 ? 9.078 -17.078 -5.574 1 84.5 55 GLN B O 1
ATOM 1149 N N . GLU B 1 56 ? 10.102 -17.672 -7.41 1 88.94 56 GLU B N 1
ATOM 1150 C CA . GLU B 1 56 ? 10.828 -16.406 -7.52 1 88.94 56 GLU B CA 1
ATOM 1151 C C . GLU B 1 56 ? 9.867 -15.25 -7.766 1 88.94 56 GLU B C 1
ATOM 1153 O O . GLU B 1 56 ? 10.031 -14.172 -7.188 1 88.94 56 GLU B O 1
ATOM 1158 N N . LEU B 1 57 ? 8.914 -15.492 -8.633 1 88.06 57 LEU B N 1
ATOM 1159 C CA . LEU B 1 57 ? 7.918 -14.477 -8.945 1 88.06 57 LEU B CA 1
ATOM 1160 C C . LEU B 1 57 ? 7.098 -14.117 -7.703 1 88.06 57 LEU B C 1
ATOM 1162 O O . LEU B 1 57 ? 6.871 -12.938 -7.422 1 88.06 57 LEU B O 1
ATOM 1166 N N . LEU B 1 58 ? 6.742 -15.078 -6.953 1 90.19 58 LEU B N 1
ATOM 1167 C CA . LEU B 1 58 ? 5.992 -14.836 -5.727 1 90.19 58 LEU B CA 1
ATOM 1168 C C . LEU B 1 58 ? 6.852 -14.102 -4.699 1 90.19 58 LEU B C 1
ATOM 1170 O O . LEU B 1 58 ? 6.359 -13.227 -3.986 1 90.19 58 LEU B O 1
ATOM 1174 N N . GLY B 1 59 ? 8.094 -14.484 -4.672 1 93.12 59 GLY B N 1
ATOM 1175 C CA . GLY B 1 59 ? 9.023 -13.797 -3.793 1 93.12 59 GLY B CA 1
ATOM 1176 C C . GLY B 1 59 ? 9.164 -12.32 -4.117 1 93.12 59 GLY B C 1
ATOM 1177 O O . GLY B 1 59 ? 9.164 -11.477 -3.217 1 93.12 59 GLY B O 1
ATOM 1178 N N . GLU B 1 60 ? 9.242 -12.07 -5.352 1 94.62 60 GLU B N 1
ATOM 1179 C CA . GLU B 1 60 ? 9.32 -10.68 -5.789 1 94.62 60 GLU B CA 1
ATOM 1180 C C . GLU B 1 60 ? 8.047 -9.914 -5.445 1 94.62 60 GLU B C 1
ATOM 1182 O O . GLU B 1 60 ? 8.109 -8.781 -4.945 1 94.62 60 GLU B O 1
ATOM 1187 N N . ALA B 1 61 ? 6.961 -10.539 -5.684 1 94.94 61 ALA B N 1
ATOM 1188 C CA . ALA B 1 61 ? 5.691 -9.906 -5.344 1 94.94 61 ALA B CA 1
ATOM 1189 C C . ALA B 1 61 ? 5.602 -9.625 -3.848 1 94.94 61 ALA B C 1
ATOM 1191 O O . ALA B 1 61 ? 5.215 -8.531 -3.436 1 94.94 61 ALA B O 1
ATOM 1192 N N . THR B 1 62 ? 5.988 -10.562 -3.066 1 96.62 62 THR B N 1
ATOM 1193 C CA . THR B 1 62 ? 5.953 -10.414 -1.616 1 96.62 62 THR B CA 1
ATOM 1194 C C . THR B 1 62 ? 6.852 -9.266 -1.165 1 96.62 62 THR B C 1
ATOM 1196 O O . THR B 1 62 ? 6.461 -8.461 -0.318 1 96.62 62 THR B O 1
ATOM 1199 N N . ARG B 1 63 ? 7.957 -9.133 -1.75 1 97.62 63 ARG B N 1
ATOM 1200 C CA . ARG B 1 63 ? 8.891 -8.07 -1.388 1 97.62 63 ARG B CA 1
ATOM 1201 C C . ARG B 1 63 ? 8.32 -6.699 -1.743 1 97.62 63 ARG B C 1
ATOM 1203 O O . ARG B 1 63 ? 8.398 -5.766 -0.943 1 97.62 63 ARG B O 1
ATOM 1210 N N . GLU B 1 64 ? 7.758 -6.641 -2.912 1 97.75 64 GLU B N 1
ATOM 1211 C CA . GLU B 1 64 ? 7.195 -5.371 -3.363 1 97.75 64 GLU B CA 1
ATOM 1212 C C . GLU B 1 64 ? 6.023 -4.941 -2.484 1 97.75 64 GLU B C 1
ATOM 1214 O O . GLU B 1 64 ? 5.902 -3.768 -2.133 1 97.75 64 GLU B O 1
ATOM 1219 N N . ILE B 1 65 ? 5.223 -5.824 -2.1 1 98.75 65 ILE B N 1
ATOM 1220 C CA . ILE B 1 65 ? 4.066 -5.539 -1.257 1 98.75 65 ILE B CA 1
ATOM 1221 C C . ILE B 1 65 ? 4.535 -5.148 0.144 1 98.75 65 ILE B C 1
ATOM 1223 O O . ILE B 1 65 ? 4.016 -4.199 0.736 1 98.75 65 ILE B O 1
ATOM 1227 N N . ALA B 1 66 ? 5.496 -5.812 0.64 1 98.5 66 ALA B N 1
ATOM 1228 C CA . ALA B 1 66 ? 6.043 -5.496 1.957 1 98.5 66 ALA B CA 1
ATOM 1229 C C . ALA B 1 66 ? 6.672 -4.105 1.973 1 98.5 66 ALA B C 1
ATOM 1231 O O . ALA B 1 66 ? 6.531 -3.365 2.949 1 98.5 66 ALA B O 1
ATOM 1232 N N . GLU B 1 67 ? 7.328 -3.777 0.937 1 98.56 67 GLU B N 1
ATOM 1233 C CA . GLU B 1 67 ? 7.922 -2.449 0.829 1 98.56 67 GLU B CA 1
ATOM 1234 C C . GLU B 1 67 ? 6.848 -1.366 0.79 1 98.56 67 GLU B C 1
ATOM 1236 O O . GLU B 1 67 ? 6.996 -0.312 1.411 1 98.56 67 GLU B O 1
ATOM 1241 N N . ALA B 1 68 ? 5.812 -1.626 0.048 1 98.75 68 ALA B N 1
ATOM 1242 C CA . ALA B 1 68 ? 4.699 -0.684 0.027 1 98.75 68 ALA B CA 1
ATOM 1243 C C . ALA B 1 68 ? 4.109 -0.5 1.423 1 98.75 68 ALA B C 1
ATOM 1245 O O . ALA B 1 68 ? 3.805 0.624 1.831 1 98.75 68 ALA B O 1
ATOM 1246 N N . ALA B 1 69 ? 4.004 -1.556 2.172 1 98.69 69 ALA B N 1
ATOM 1247 C CA . ALA B 1 69 ? 3.502 -1.479 3.541 1 98.69 69 ALA B CA 1
ATOM 1248 C C . ALA B 1 69 ? 4.398 -0.594 4.406 1 98.69 69 ALA B C 1
ATOM 1250 O O . ALA B 1 69 ? 3.906 0.227 5.184 1 98.69 69 ALA B O 1
ATOM 1251 N N . ALA B 1 70 ? 5.641 -0.718 4.246 1 98.56 70 ALA B N 1
ATOM 1252 C CA . ALA B 1 70 ? 6.594 0.077 5.016 1 98.56 70 ALA B CA 1
ATOM 1253 C C . ALA B 1 70 ? 6.484 1.557 4.66 1 98.56 70 ALA B C 1
ATOM 1255 O O . ALA B 1 70 ? 6.59 2.422 5.535 1 98.56 70 ALA B O 1
ATOM 1256 N N . VAL B 1 71 ? 6.363 1.839 3.424 1 98.38 71 VAL B N 1
ATOM 1257 C CA . VAL B 1 71 ? 6.191 3.213 2.963 1 98.38 71 VAL B CA 1
ATOM 1258 C C . VAL B 1 71 ? 4.949 3.82 3.607 1 98.38 71 VAL B C 1
ATOM 1260 O O . VAL B 1 71 ? 4.98 4.961 4.078 1 98.38 71 VAL B O 1
ATOM 1263 N N . LEU B 1 72 ? 3.891 3.084 3.666 1 98.69 72 LEU B N 1
ATOM 1264 C CA . LEU B 1 72 ? 2.645 3.57 4.246 1 98.69 72 LEU B CA 1
ATOM 1265 C C . LEU B 1 72 ? 2.801 3.814 5.742 1 98.69 72 LEU B C 1
ATOM 1267 O O . LEU B 1 72 ? 2.266 4.789 6.277 1 98.69 72 LEU B O 1
ATOM 1271 N N . ASP B 1 73 ? 3.533 2.977 6.383 1 98.38 73 ASP B N 1
ATOM 1272 C CA . ASP B 1 73 ? 3.789 3.178 7.805 1 98.38 73 ASP B CA 1
ATOM 1273 C C . ASP B 1 73 ? 4.59 4.457 8.047 1 98.38 73 ASP B C 1
ATOM 1275 O O . ASP B 1 73 ? 4.297 5.211 8.977 1 98.38 73 ASP B O 1
ATOM 1279 N N . ARG B 1 74 ? 5.562 4.656 7.273 1 98.25 74 ARG B N 1
ATOM 1280 C CA . ARG B 1 74 ? 6.367 5.867 7.406 1 98.25 74 ARG B CA 1
ATOM 1281 C C . ARG B 1 74 ? 5.535 7.113 7.125 1 98.25 74 ARG B C 1
ATOM 1283 O O . ARG B 1 74 ? 5.648 8.117 7.832 1 98.25 74 ARG B O 1
ATOM 1290 N N . ALA B 1 75 ? 4.719 7.074 6.117 1 98.12 75 ALA B N 1
ATOM 1291 C CA . ALA B 1 75 ? 3.832 8.195 5.801 1 98.12 75 ALA B CA 1
ATOM 1292 C C . ALA B 1 75 ? 2.861 8.461 6.945 1 98.12 75 ALA B C 1
ATOM 1294 O O . ALA B 1 75 ? 2.613 9.617 7.297 1 98.12 75 ALA B O 1
ATOM 1295 N N . SER B 1 76 ? 2.314 7.406 7.453 1 98.19 76 SER B N 1
ATOM 1296 C CA . SER B 1 76 ? 1.42 7.523 8.602 1 98.19 76 SER B CA 1
ATOM 1297 C C . SER B 1 76 ? 2.1 8.25 9.758 1 98.19 76 SER B C 1
ATOM 1299 O O . SER B 1 76 ? 1.542 9.195 10.32 1 98.19 76 SER B O 1
ATOM 1301 N N . ALA B 1 77 ? 3.283 7.805 10.07 1 97.62 77 ALA B N 1
ATOM 1302 C CA . ALA B 1 77 ? 4.031 8.398 11.172 1 97.62 77 ALA B CA 1
ATOM 1303 C C . ALA B 1 77 ? 4.316 9.875 10.906 1 97.62 77 ALA B C 1
ATOM 1305 O O . ALA B 1 77 ? 4.207 10.711 11.805 1 97.62 77 ALA B O 1
ATOM 1306 N N . LEU B 1 78 ? 4.66 10.164 9.742 1 96 78 LEU B N 1
ATOM 1307 C CA . LEU B 1 78 ? 4.961 11.539 9.359 1 96 78 LEU B CA 1
ATOM 1308 C C . LEU B 1 78 ? 3.723 12.422 9.477 1 96 78 LEU B C 1
ATOM 1310 O O . LEU B 1 78 ? 3.797 13.547 9.984 1 96 78 LEU B O 1
ATOM 1314 N N . LEU B 1 79 ? 2.615 11.93 9.062 1 95.25 79 LEU B N 1
ATOM 1315 C CA . LEU B 1 79 ? 1.375 12.695 9.148 1 95.25 79 LEU B CA 1
ATOM 1316 C C . LEU B 1 79 ? 0.974 12.922 10.602 1 95.25 79 LEU B C 1
ATOM 1318 O O . LEU B 1 79 ? 0.491 14 10.953 1 95.25 79 LEU B O 1
ATOM 1322 N N . ARG B 1 80 ? 1.15 11.891 11.422 1 95.75 80 ARG B N 1
ATOM 1323 C CA . ARG B 1 80 ? 0.861 12.055 12.844 1 95.75 80 ARG B CA 1
ATOM 1324 C C . ARG B 1 80 ? 1.782 13.094 13.477 1 95.75 80 ARG B C 1
ATOM 1326 O O . ARG B 1 80 ? 1.342 13.914 14.281 1 95.75 80 ARG B O 1
ATOM 1333 N N . PHE B 1 81 ? 2.982 13.07 13.133 1 93.88 81 PHE B N 1
ATOM 1334 C CA . PHE B 1 81 ? 3.953 14.039 13.625 1 93.88 81 PHE B CA 1
ATOM 1335 C C . PHE B 1 81 ? 3.562 15.453 13.211 1 93.88 81 PHE B C 1
ATOM 1337 O O . PHE B 1 81 ? 3.602 16.375 14.031 1 93.88 81 PHE B O 1
ATOM 1344 N N . ASN B 1 82 ? 3.205 15.586 11.961 1 89 82 ASN B N 1
ATOM 1345 C CA . ASN B 1 82 ? 2.779 16.891 11.461 1 89 82 ASN B CA 1
ATOM 1346 C C . ASN B 1 82 ? 1.521 17.375 12.164 1 89 82 ASN B C 1
ATOM 1348 O O . ASN B 1 82 ? 1.409 18.562 12.492 1 89 82 ASN B O 1
ATOM 1352 N N . ALA B 1 83 ? 0.6 16.5 12.367 1 89.69 83 ALA B N 1
ATOM 1353 C CA . ALA B 1 83 ? -0.621 16.844 13.094 1 89.69 83 ALA B CA 1
ATOM 1354 C C . ALA B 1 83 ? -0.301 17.359 14.492 1 89.69 83 ALA B C 1
ATOM 1356 O O . ALA B 1 83 ? -0.863 18.359 14.938 1 89.69 83 ALA B O 1
ATOM 1357 N N . GLU B 1 84 ? 0.558 16.703 15.156 1 89.06 84 GLU B N 1
ATOM 1358 C CA . GLU B 1 84 ? 0.96 17.109 16.5 1 89.06 84 GLU B CA 1
ATOM 1359 C C . GLU B 1 84 ? 1.651 18.469 16.469 1 89.06 84 GLU B C 1
ATOM 1361 O O . GLU B 1 84 ? 1.426 19.312 17.344 1 89.06 84 GLU B O 1
ATOM 1366 N N . SER B 1 85 ? 2.508 18.656 15.539 1 83.81 85 SER B N 1
ATOM 1367 C CA . SER B 1 85 ? 3.191 19.938 15.383 1 83.81 85 SER B CA 1
ATOM 1368 C C . SER B 1 85 ? 2.195 21.078 15.195 1 83.81 85 SER B C 1
ATOM 1370 O O . SER B 1 85 ? 2.348 22.141 15.789 1 83.81 85 SER B O 1
ATOM 1372 N N . TYR B 1 86 ? 1.187 20.797 14.508 1 79.38 86 TYR B N 1
ATOM 1373 C CA . TYR B 1 86 ? 0.149 21.797 14.281 1 79.38 86 TYR B CA 1
ATOM 1374 C C . TYR B 1 86 ? -0.617 22.094 15.562 1 79.38 86 TYR B C 1
ATOM 1376 O O . TYR B 1 86 ? -0.912 23.25 15.859 1 79.38 86 TYR B O 1
ATOM 1384 N N . ARG B 1 87 ? -0.965 21.078 16.25 1 81 87 ARG B N 1
ATOM 1385 C CA . ARG B 1 87 ? -1.667 21.266 17.516 1 81 87 ARG B CA 1
ATOM 1386 C C . ARG B 1 87 ? -0.826 22.094 18.484 1 81 87 ARG B C 1
ATOM 1388 O O . ARG B 1 87 ? -1.348 22.969 19.188 1 81 87 ARG B O 1
ATOM 1395 N N . SER B 1 88 ? 0.396 21.812 18.469 1 80.38 88 SER B N 1
ATOM 1396 C CA . SER B 1 88 ? 1.297 22.516 19.375 1 80.38 88 SER B CA 1
ATOM 1397 C C . SER B 1 88 ? 1.425 23.984 19.016 1 80.38 88 SER B C 1
ATOM 1399 O O . SER B 1 88 ? 1.433 24.844 19.891 1 80.38 88 SER B O 1
ATOM 1401 N N . THR B 1 89 ? 1.486 24.312 17.797 1 74.12 89 THR B N 1
ATOM 1402 C CA . THR B 1 89 ? 1.593 25.672 17.312 1 74.12 89 THR B CA 1
ATOM 1403 C C . THR B 1 89 ? 0.319 26.453 17.625 1 74.12 89 THR B C 1
ATOM 1405 O O . THR B 1 89 ? 0.381 27.609 18.062 1 74.12 89 THR B O 1
ATOM 1408 N N . ASP B 1 90 ? -0.804 25.828 17.391 1 71.44 90 ASP B N 1
ATOM 1409 C CA . ASP B 1 90 ? -2.086 26.453 17.688 1 71.44 90 ASP B CA 1
ATOM 1410 C C . ASP B 1 90 ? -2.217 26.766 19.172 1 71.44 90 ASP B C 1
ATOM 1412 O O . ASP B 1 90 ? -2.688 27.844 19.562 1 71.44 90 ASP B O 1
ATOM 1416 N N . ALA B 1 91 ? -1.845 25.797 19.922 1 71.19 91 ALA B N 1
ATOM 1417 C CA . ALA B 1 91 ? -1.901 25.984 21.375 1 71.19 91 ALA B CA 1
ATOM 1418 C C . ALA B 1 91 ? -0.997 27.125 21.812 1 71.19 91 ALA B C 1
ATOM 1420 O O . ALA B 1 91 ? -1.374 27.938 22.672 1 71.19 91 ALA B O 1
ATOM 1421 N N . ALA B 1 92 ? 0.08 27.25 21.234 1 69.62 92 ALA B N 1
ATOM 1422 C CA . ALA B 1 92 ? 1.022 28.312 21.578 1 69.62 92 ALA B CA 1
ATOM 1423 C C . ALA B 1 92 ? 0.469 29.672 21.172 1 69.62 92 ALA B C 1
ATOM 1425 O O . ALA B 1 92 ? 0.606 30.641 21.922 1 69.62 92 ALA B O 1
ATOM 1426 N N . HIS B 1 93 ? -0.157 29.766 20.078 1 68.62 93 HIS B N 1
ATOM 1427 C CA . HIS B 1 93 ? -0.76 31 19.609 1 68.62 93 HIS B CA 1
ATOM 1428 C C . HIS B 1 93 ? -1.919 31.422 20.5 1 68.62 93 HIS B C 1
ATOM 1430 O O . HIS B 1 93 ? -2.047 32.594 20.844 1 68.62 93 HIS B O 1
ATOM 1436 N N . ALA B 1 94 ? -2.693 30.422 20.844 1 67.06 94 ALA B N 1
ATOM 1437 C CA . ALA B 1 94 ? -3.836 30.703 21.703 1 67.06 94 ALA B CA 1
ATOM 1438 C C . ALA B 1 94 ? -3.375 31.219 23.078 1 67.06 94 ALA B C 1
ATOM 1440 O O . ALA B 1 94 ? -3.979 32.125 23.625 1 67.06 94 ALA B O 1
ATOM 1441 N N . GLU B 1 95 ? -2.371 30.703 23.547 1 68.25 95 GLU B N 1
ATOM 1442 C CA . GLU B 1 95 ? -1.83 31.125 24.828 1 68.25 95 GLU B CA 1
ATOM 1443 C C . GLU B 1 95 ? -1.298 32.562 24.75 1 68.25 95 GLU B C 1
ATOM 1445 O O . GLU B 1 95 ? -1.479 33.344 25.688 1 68.25 95 GLU B O 1
ATOM 1450 N N . GLN B 1 96 ? -0.692 32.906 23.688 1 64.31 96 GLN B N 1
ATOM 1451 C CA . GLN B 1 96 ? -0.136 34.25 23.516 1 64.31 96 GLN B CA 1
ATOM 1452 C C . GLN B 1 96 ? -1.242 35.312 23.391 1 64.31 96 GLN B C 1
ATOM 1454 O O . GLN B 1 96 ? -1.153 36.375 23.984 1 64.31 96 GLN B O 1
ATOM 1459 N N . PHE B 1 97 ? -2.273 34.938 22.656 1 66.69 97 PHE B N 1
ATOM 1460 C CA . PHE B 1 97 ? -3.373 35.875 22.484 1 66.69 97 PHE B CA 1
ATOM 1461 C C . PHE B 1 97 ? -4.254 35.906 23.734 1 66.69 97 PHE B C 1
ATOM 1463 O O . PHE B 1 97 ? -4.895 36.938 24 1 66.69 97 PHE B O 1
ATOM 1470 N N . GLY B 1 98 ? -4.48 34.75 24.344 1 64.56 98 GLY B N 1
ATOM 1471 C CA . GLY B 1 98 ? -5.199 34.781 25.609 1 64.56 98 GLY B CA 1
ATOM 1472 C C . GLY B 1 98 ? -4.5 35.625 26.672 1 64.56 98 GLY B C 1
ATOM 1473 O O . GLY B 1 98 ? -5.156 36.219 27.516 1 64.56 98 GLY B O 1
ATOM 1474 N N . LYS B 1 99 ? -3.227 35.812 26.672 1 63.88 99 LYS B N 1
ATOM 1475 C CA . LYS B 1 99 ? -2.479 36.625 27.641 1 63.88 99 LYS B CA 1
ATOM 1476 C C . LYS B 1 99 ? -2.533 38.094 27.266 1 63.88 99 LYS B C 1
ATOM 1478 O O . LYS B 1 99 ? -2.291 38.969 28.109 1 63.88 99 LYS B O 1
ATOM 1483 N N . VAL B 1 100 ? -2.883 38.5 26 1 64.44 100 VAL B N 1
ATOM 1484 C CA . VAL B 1 100 ? -2.922 39.906 25.578 1 64.44 100 VAL B CA 1
ATOM 1485 C C . VAL B 1 100 ? -4.324 40.469 25.797 1 64.44 100 VAL B C 1
ATOM 1487 O O . VAL B 1 100 ? -4.508 41.688 25.844 1 64.44 100 VAL B O 1
ATOM 1490 N N . ARG B 1 101 ? -5.383 39.594 26 1 54.59 101 ARG B N 1
ATOM 1491 C CA . ARG B 1 101 ? -6.699 40.125 26.312 1 54.59 101 ARG B CA 1
ATOM 1492 C C . ARG B 1 101 ? -6.84 40.375 27.812 1 54.59 101 ARG B C 1
ATOM 1494 O O . ARG B 1 101 ? -6.25 39.688 28.625 1 54.59 101 ARG B O 1
#

InterPro domains:
  IPR036689 ESAT-6-like superfamily [SSF140453] (2-99)

Sequence (202 aa):
MSFEVEPEVLDTVAAGLSADAQALQAQVAKLQDAAVTSDAYGRIGALVGVNTEYQELLGEATREIAEAAAVLDRASALLRFNAESYRSTDAAHAEQFGKVRMSFEVEPEVLDTVAAGLSADAQALQAQVAKLQDAAVTSDAYGRIGALVGVNTEYQELLGEATREIAEAAAVLDRASALLRFNAESYRSTDAAHAEQFGKVR

pLDDT: mean 83.77, std 15.65, range [31.94, 98.75]

Organism: Actinoplanes teichomyceticus (NCBI:txid1867)

Foldseek 3Di:
DPPLPALVVLLVLLVVLLVVLVVLLVVLVVLVVVLVPPCVPPPVCVVVCVNVVVSVVSVVVSVVSNVSSVVSNVSSVVSNVVSVVSVVVVVVVVVVVVVVD/DPPLPALVVLLVLLVVLLVVLVVLLVVLVVLVVVLVPPCVPPPVCVVVCVNVVVSVVSVVVSVVSNVSSVVSNVSSVVSNVVSVVSVVVVVVVCVVVVVVD

Secondary structure (DSSP, 8-state):
------HHHHHHHHHHHHHHHHHHHHHHHHHHHHHHT--TTHHHHHHHTHHHHHHHHHHHHHHHHHHHHHHHHHHHHHHHHHHHHHHHHHHHHHHHHHHH-/------HHHHHHHHHHHHHHHHHHHHHHHHHHHHHHT--TTHHHHHHHTHHHHHHHHHHHHHHHHHHHHHHHHHHHHHHHHHHHHHHHHHHHHHHHHHHH-

Nearest PDB structures (foldseek):
  8vp6-assembly1_A  TM=4.737E-01  e=6.341E+00  Acetivibrio thermocellus ATCC 27405
  8vp9-assembly1_A  TM=4.222E-01  e=6.341E+00  Acetivibrio thermocellus ATCC 27405
  4ilo-assembly1_A  TM=4.881E-01  e=2.539E+00  Chlamydia trachomatis L2/434/Bu
  8vp6-assembly1_A  TM=4.734E-01  e=7.246E+00  Acetivibrio thermocellus ATCC 27405
  8vp9-assembly1_A  TM=4.218E-01  e=7.246E+00  Acetivibrio thermocellus ATCC 27405